Protein AF-A0A1V5K6D8-F1 (afdb_monomer)

Nearest PDB structures (foldseek):
  8fw3-assembly2_A  TM=8.157E-01  e=7.909E-04  Neisseria gonorrhoeae
  3vib-assembly2_C  TM=7.950E-01  e=9.233E-04  Neisseria gonorrhoeae
  2g3b-assembly1_A  TM=6.818E-01  e=1.749E-02  Rhodococcus jostii RHA1
  2g3b-assembly1_B  TM=6.471E-01  e=3.422E-02  Rhodococcus jostii RHA1
  2gfn-assembly1_B  TM=5.296E-01  e=1.309E-01  Rhodococcus jostii RHA1

Mean predicted aligned error: 7.36 Å

pLDDT: mean 85.39, std 15.45, range [37.78, 98.0]

Secondary structure (DSSP, 8-state):
--HHHHHTT-SSHHHHHHHHHHHHHHHHHHHHHTT-SS--SHHHHHHHHHHHHHHHHH-HHHHHHHHIIIII----HHHHHHHHHHHHHHS--HHHHHHHHTTSHHHHTTB-TT--HHHHHHHHHHHHHHHHHHHHTT-TTS-SS---THHHHGGGG--HHHHHHHHHHHHHHHHBPPP----

Structure (mmCIF, N/CA/C/O backbone):
data_AF-A0A1V5K6D8-F1
#
_entry.id   AF-A0A1V5K6D8-F1
#
loop_
_atom_site.group_PDB
_atom_site.id
_atom_site.type_symbol
_atom_site.label_atom_id
_atom_site.label_alt_id
_atom_site.label_comp_id
_atom_site.label_asym_id
_atom_site.label_entity_id
_atom_site.label_seq_id
_atom_site.pdbx_PDB_ins_code
_atom_site.Cartn_x
_atom_site.Cartn_y
_atom_site.Cartn_z
_atom_site.occupancy
_atom_site.B_iso_or_equiv
_atom_site.auth_seq_id
_atom_site.auth_comp_id
_atom_site.auth_asym_id
_atom_site.auth_atom_id
_atom_site.pdbx_PDB_model_num
ATOM 1 N N . MET A 1 1 ? 15.458 -10.179 -26.203 1.00 52.34 1 MET A N 1
ATOM 2 C CA . MET A 1 1 ? 14.433 -9.260 -26.751 1.00 52.34 1 MET A CA 1
ATOM 3 C C . MET A 1 1 ? 15.131 -8.147 -27.520 1.00 52.34 1 MET A C 1
ATOM 5 O O . MET A 1 1 ? 16.173 -7.693 -27.066 1.00 52.34 1 MET A O 1
ATOM 9 N N . THR A 1 2 ? 14.609 -7.735 -28.677 1.00 73.50 2 THR A N 1
ATOM 10 C CA . THR A 1 2 ? 15.118 -6.582 -29.449 1.00 73.50 2 THR A CA 1
ATOM 11 C C . THR A 1 2 ? 14.279 -5.340 -29.135 1.00 73.50 2 THR A C 1
ATOM 13 O O . THR A 1 2 ? 13.140 -5.474 -28.692 1.00 73.50 2 THR A O 1
ATOM 16 N N . ARG A 1 3 ? 14.796 -4.124 -29.385 1.00 63.81 3 ARG A N 1
ATOM 17 C CA . ARG A 1 3 ? 13.997 -2.887 -29.231 1.00 63.81 3 ARG A CA 1
ATOM 18 C C . ARG A 1 3 ? 12.683 -2.959 -30.021 1.00 63.81 3 ARG A C 1
ATOM 20 O O . ARG A 1 3 ? 11.653 -2.561 -29.499 1.00 63.81 3 ARG A O 1
ATOM 27 N N . GLY A 1 4 ? 12.708 -3.546 -31.221 1.00 69.75 4 GLY A N 1
ATOM 28 C CA . GLY A 1 4 ? 11.510 -3.750 -32.042 1.00 69.75 4 GLY A CA 1
ATOM 29 C C . GLY A 1 4 ? 10.454 -4.651 -31.395 1.00 69.75 4 GLY A C 1
ATOM 30 O O . GLY A 1 4 ? 9.272 -4.382 -31.543 1.00 69.75 4 GLY A O 1
ATOM 31 N N . ALA A 1 5 ? 10.856 -5.663 -30.619 1.00 71.56 5 ALA A N 1
ATOM 32 C CA . ALA A 1 5 ? 9.910 -6.516 -29.896 1.00 71.56 5 ALA A CA 1
ATOM 33 C C . ALA A 1 5 ? 9.220 -5.780 -28.734 1.00 71.56 5 ALA A C 1
ATOM 35 O O . ALA A 1 5 ? 8.077 -6.078 -28.423 1.00 71.56 5 ALA A O 1
ATOM 36 N N . VAL A 1 6 ? 9.886 -4.805 -28.105 1.00 71.44 6 VAL A N 1
ATOM 37 C CA . VAL A 1 6 ? 9.271 -3.984 -27.047 1.00 71.44 6 VAL A CA 1
ATOM 38 C C . VAL A 1 6 ? 8.275 -2.992 -27.650 1.00 71.44 6 VAL A C 1
ATOM 40 O O . VAL A 1 6 ? 7.150 -2.920 -27.171 1.00 71.44 6 VAL A O 1
ATOM 43 N N . TYR A 1 7 ? 8.646 -2.307 -28.738 1.00 74.94 7 TYR A N 1
ATOM 44 C CA . TYR A 1 7 ? 7.741 -1.392 -29.450 1.00 74.94 7 TYR A CA 1
ATOM 45 C C . TYR A 1 7 ? 6.549 -2.095 -30.110 1.00 74.94 7 TYR A C 1
ATOM 47 O O . TYR A 1 7 ? 5.54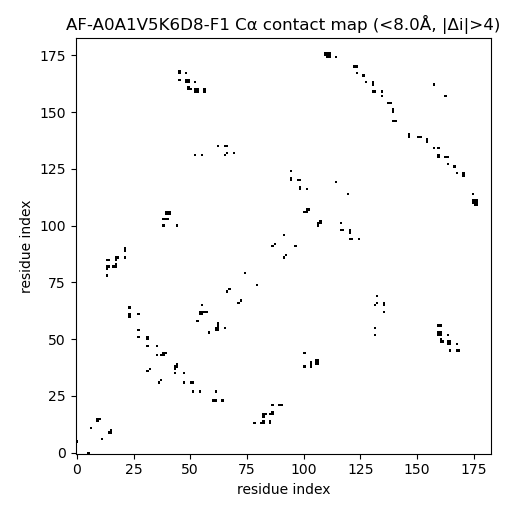6 -1.455 -30.390 1.00 74.94 7 TYR A O 1
ATOM 55 N N . TRP A 1 8 ? 6.635 -3.408 -30.341 1.00 80.88 8 TRP A N 1
ATOM 56 C CA . TRP A 1 8 ? 5.494 -4.201 -30.799 1.00 80.88 8 TRP A CA 1
ATOM 57 C C . TRP A 1 8 ? 4.412 -4.371 -29.721 1.00 80.88 8 TRP A C 1
ATOM 59 O O . TRP A 1 8 ? 3.248 -4.581 -30.046 1.00 80.88 8 TRP A O 1
ATOM 69 N N . HIS A 1 9 ? 4.795 -4.316 -28.443 1.00 80.81 9 HIS A N 1
ATOM 70 C CA . HIS A 1 9 ? 3.885 -4.512 -27.312 1.00 80.81 9 HIS A CA 1
ATOM 71 C C . HIS A 1 9 ? 3.536 -3.214 -26.581 1.00 80.81 9 HIS A C 1
ATOM 73 O O . HIS A 1 9 ? 2.500 -3.161 -25.926 1.00 80.81 9 HIS A O 1
ATOM 79 N N . PHE A 1 10 ? 4.386 -2.189 -26.674 1.00 88.75 10 PHE A N 1
ATOM 80 C CA . PHE A 1 10 ? 4.204 -0.919 -25.982 1.00 88.75 10 PHE A CA 1
ATOM 81 C C . PHE A 1 10 ? 4.555 0.246 -26.899 1.00 88.75 10 PHE A C 1
ATOM 83 O O . PHE A 1 10 ? 5.705 0.394 -27.317 1.00 88.75 10 PHE A O 1
ATOM 90 N N . ASP A 1 11 ? 3.575 1.113 -27.140 1.00 85.00 11 ASP A N 1
ATOM 91 C CA . ASP A 1 11 ? 3.723 2.258 -28.041 1.00 85.00 11 ASP A CA 1
ATOM 92 C C . ASP A 1 11 ? 4.725 3.297 -27.517 1.00 85.00 11 ASP A C 1
ATOM 94 O O . ASP A 1 11 ? 5.369 4.009 -28.288 1.00 85.00 11 ASP A O 1
ATOM 98 N N . ASN A 1 12 ? 4.874 3.399 -26.191 1.00 89.00 12 ASN A N 1
ATOM 99 C CA . ASN A 1 12 ? 5.743 4.375 -25.542 1.00 89.00 12 ASN A CA 1
ATOM 100 C C . ASN A 1 12 ? 6.146 3.955 -24.110 1.00 89.00 12 ASN A C 1
ATOM 102 O O . ASN A 1 12 ? 5.674 2.961 -23.555 1.00 89.00 12 ASN A O 1
ATOM 106 N N . LYS A 1 13 ? 7.061 4.727 -23.504 1.00 89.19 13 LYS A N 1
ATOM 107 C CA . LYS A 1 13 ? 7.550 4.503 -22.131 1.00 89.19 13 LYS A CA 1
ATOM 108 C C . LYS A 1 13 ? 6.432 4.596 -21.068 1.00 89.19 13 LYS A C 1
ATOM 110 O O . LYS A 1 13 ? 6.415 3.712 -20.213 1.00 89.19 13 LYS A O 1
ATOM 115 N N . PRO A 1 14 ? 5.514 5.587 -21.093 1.00 93.00 14 PRO A N 1
ATOM 116 C CA . PRO A 1 14 ? 4.344 5.606 -20.209 1.00 93.00 14 PRO A CA 1
ATOM 117 C C . PRO A 1 14 ? 3.492 4.330 -20.257 1.00 93.00 14 PRO A C 1
ATOM 119 O O . PRO A 1 14 ? 3.163 3.793 -19.205 1.00 93.00 14 PRO A O 1
ATOM 122 N N . ALA A 1 15 ? 3.199 3.797 -21.447 1.00 91.38 15 ALA A N 1
ATOM 123 C CA . ALA A 1 15 ? 2.415 2.571 -21.612 1.00 91.38 15 ALA A CA 1
ATOM 124 C C . ALA A 1 15 ? 3.119 1.353 -20.989 1.00 91.38 15 ALA A C 1
ATOM 126 O O . ALA A 1 15 ? 2.504 0.567 -20.269 1.00 91.38 15 ALA A O 1
ATOM 127 N N . LEU A 1 16 ? 4.437 1.234 -21.188 1.00 92.62 16 LEU A N 1
ATOM 128 C CA . LEU A 1 16 ? 5.240 0.199 -20.531 1.00 92.62 16 LEU A CA 1
ATOM 129 C C . LEU A 1 16 ? 5.231 0.344 -18.999 1.00 92.62 16 LEU A C 1
ATOM 131 O O . LEU A 1 16 ? 5.137 -0.654 -18.287 1.00 92.62 16 LEU A O 1
ATOM 135 N N . LEU A 1 17 ? 5.342 1.571 -18.480 1.00 93.50 17 LEU A N 1
ATOM 136 C CA . LEU A 1 17 ? 5.291 1.828 -17.039 1.00 93.50 17 LEU A CA 1
ATOM 137 C C . LEU A 1 17 ? 3.919 1.491 -16.455 1.00 93.50 17 LEU A C 1
ATOM 139 O O . LEU A 1 17 ? 3.862 0.834 -15.419 1.00 93.50 17 LEU A O 1
ATOM 143 N N . ALA A 1 18 ? 2.837 1.890 -17.124 1.00 93.31 18 ALA A N 1
ATOM 144 C CA . ALA A 1 18 ? 1.478 1.577 -16.706 1.00 93.31 18 ALA A CA 1
ATOM 145 C C . ALA A 1 18 ? 1.261 0.060 -16.630 1.00 93.31 18 ALA A C 1
ATOM 147 O O . ALA A 1 18 ? 0.846 -0.450 -15.590 1.00 93.31 18 ALA A O 1
ATOM 148 N N . ALA A 1 19 ? 1.665 -0.675 -17.670 1.00 93.25 19 ALA A N 1
ATOM 149 C CA . ALA A 1 19 ? 1.584 -2.132 -17.691 1.00 93.25 19 ALA A CA 1
ATOM 150 C C . ALA A 1 19 ? 2.456 -2.803 -16.615 1.00 93.25 19 ALA A C 1
ATOM 152 O O . ALA A 1 19 ? 2.056 -3.808 -16.032 1.00 93.25 19 ALA A O 1
ATOM 153 N N . LEU A 1 20 ? 3.642 -2.259 -16.316 1.00 93.38 20 LEU A N 1
ATOM 154 C CA . LEU A 1 20 ? 4.493 -2.767 -15.237 1.00 93.38 20 LEU A CA 1
ATOM 155 C C . LEU A 1 20 ? 3.853 -2.556 -13.857 1.00 93.38 20 LEU A C 1
ATOM 157 O O . LEU A 1 20 ? 3.886 -3.462 -13.023 1.00 93.38 20 LEU A O 1
ATOM 161 N N . ILE A 1 21 ? 3.295 -1.367 -13.612 1.00 93.38 21 ILE A N 1
ATOM 162 C CA . ILE A 1 21 ? 2.593 -1.031 -12.367 1.00 93.38 21 ILE A CA 1
ATOM 163 C C . ILE A 1 21 ? 1.392 -1.960 -12.181 1.00 93.38 21 ILE A C 1
ATOM 165 O O . ILE A 1 21 ? 1.221 -2.516 -11.095 1.00 93.38 21 ILE A O 1
ATOM 169 N N . ASP A 1 22 ? 0.603 -2.153 -13.236 1.00 93.44 22 ASP A N 1
ATOM 170 C CA . ASP A 1 22 ? -0.557 -3.040 -13.236 1.00 93.44 22 ASP A CA 1
ATOM 171 C C . ASP A 1 22 ? -0.161 -4.499 -12.969 1.00 93.44 22 ASP A C 1
ATOM 173 O O . ASP A 1 22 ? -0.632 -5.107 -12.009 1.00 93.44 22 ASP A O 1
ATOM 177 N N . TYR A 1 23 ? 0.829 -5.020 -13.701 1.00 93.19 23 TYR A N 1
ATOM 178 C CA . TYR A 1 23 ? 1.349 -6.375 -13.508 1.00 93.19 23 TYR A CA 1
ATOM 179 C C . TYR A 1 23 ? 1.790 -6.646 -12.062 1.00 93.19 23 TYR A C 1
ATOM 181 O O . TYR A 1 23 ? 1.458 -7.685 -11.483 1.00 93.19 23 TYR A O 1
ATOM 189 N N . VAL A 1 24 ? 2.552 -5.728 -11.454 1.00 92.06 24 VAL A N 1
ATOM 190 C CA . VAL A 1 24 ? 3.011 -5.911 -10.069 1.00 92.06 24 VAL A CA 1
ATOM 191 C C . VAL A 1 24 ? 1.849 -5.793 -9.084 1.00 92.06 24 VAL A C 1
ATOM 193 O O . VAL A 1 24 ? 1.831 -6.515 -8.084 1.00 92.06 24 VAL A O 1
ATOM 196 N N . HIS A 1 25 ? 0.877 -4.922 -9.351 1.00 89.75 25 HIS A N 1
ATOM 197 C CA . HIS A 1 25 ? -0.313 -4.792 -8.520 1.00 89.75 25 HIS A CA 1
ATOM 198 C C . HIS A 1 25 ? -1.167 -6.067 -8.547 1.00 89.75 25 HIS A C 1
ATOM 200 O O . HIS A 1 25 ? -1.463 -6.617 -7.486 1.00 89.75 25 HIS A O 1
ATOM 206 N N . GLU A 1 26 ? -1.459 -6.606 -9.729 1.00 90.44 26 GLU A N 1
ATOM 207 C CA . GLU A 1 26 ? -2.216 -7.851 -9.884 1.00 90.44 26 GLU A CA 1
ATOM 208 C C . GLU A 1 26 ? -1.482 -9.050 -9.284 1.00 90.44 26 GLU A C 1
ATOM 210 O O . GLU A 1 26 ? -2.077 -9.859 -8.573 1.00 90.44 26 GLU A O 1
ATOM 215 N N . ARG A 1 27 ? -0.156 -9.129 -9.448 1.00 90.94 27 ARG A N 1
ATOM 216 C CA . ARG A 1 27 ? 0.657 -10.146 -8.767 1.00 90.94 27 ARG A CA 1
ATOM 217 C C . ARG A 1 27 ? 0.510 -10.063 -7.245 1.00 90.94 27 ARG A C 1
ATOM 219 O O . ARG A 1 27 ? 0.366 -11.094 -6.587 1.00 90.94 27 ARG A O 1
ATOM 226 N N . LYS A 1 28 ? 0.569 -8.855 -6.676 1.00 89.56 28 LYS A N 1
ATOM 227 C CA . LYS A 1 28 ? 0.383 -8.633 -5.233 1.00 89.56 28 LYS A CA 1
ATOM 228 C C . LYS A 1 28 ? -1.009 -9.044 -4.778 1.00 89.56 28 LYS A C 1
ATOM 230 O O . LYS A 1 28 ? -1.130 -9.758 -3.786 1.00 89.56 28 LYS A O 1
ATOM 235 N N . LYS A 1 29 ? -2.036 -8.652 -5.528 1.00 88.50 29 LYS A N 1
ATOM 236 C CA . LYS A 1 29 ? -3.430 -9.010 -5.267 1.00 88.50 29 LYS A CA 1
ATOM 237 C C . LYS A 1 29 ? -3.646 -10.521 -5.297 1.00 88.50 29 LYS A C 1
ATOM 239 O O . LYS A 1 29 ? -4.241 -11.057 -4.373 1.00 88.50 29 LYS A O 1
ATOM 244 N N . GLN A 1 30 ? -3.094 -11.224 -6.285 1.00 89.31 30 GLN A N 1
ATOM 245 C CA . GLN A 1 30 ? -3.168 -12.685 -6.378 1.00 89.31 30 GLN A CA 1
ATOM 246 C C . GLN A 1 30 ? -2.480 -13.372 -5.195 1.00 89.31 30 GLN A C 1
ATOM 248 O O . GLN A 1 30 ? -3.047 -14.284 -4.601 1.00 89.31 30 GLN A O 1
ATOM 253 N N . LEU A 1 31 ? -1.275 -12.929 -4.823 1.00 87.50 31 LEU A N 1
ATOM 254 C CA . LEU A 1 31 ? -0.515 -13.550 -3.735 1.00 87.50 31 LEU A CA 1
ATOM 255 C C . LEU A 1 31 ? -1.158 -13.329 -2.360 1.00 87.50 31 LEU A C 1
ATOM 257 O O . LEU A 1 31 ? -1.193 -14.259 -1.557 1.00 87.50 31 LEU A O 1
ATOM 261 N N . VAL A 1 32 ? -1.700 -12.137 -2.098 1.00 88.38 32 VAL A N 1
ATOM 262 C CA . VAL A 1 32 ? -2.470 -11.865 -0.871 1.00 88.38 32 VAL A CA 1
ATOM 263 C C . VAL A 1 32 ? -3.820 -12.588 -0.905 1.00 88.38 32 VAL A C 1
ATOM 265 O O . VAL A 1 32 ? -4.213 -13.194 0.090 1.00 88.38 32 VAL A O 1
ATOM 268 N N . GLY A 1 33 ? -4.483 -12.611 -2.063 1.00 87.25 33 GLY A N 1
ATOM 269 C CA . GLY A 1 33 ? -5.792 -13.231 -2.279 1.00 87.25 33 GLY A CA 1
ATOM 270 C C . GLY A 1 33 ? -5.840 -14.743 -2.044 1.00 87.25 33 GLY A C 1
ATOM 271 O O . GLY A 1 33 ? -6.903 -15.272 -1.737 1.00 87.25 33 GLY A O 1
ATOM 272 N N . ILE A 1 34 ? -4.700 -15.444 -2.117 1.00 85.38 34 ILE A N 1
ATOM 273 C CA . ILE A 1 34 ? -4.598 -16.865 -1.727 1.00 85.38 34 ILE A CA 1
ATOM 274 C C . ILE A 1 34 ? -4.975 -17.062 -0.252 1.00 85.38 34 ILE A C 1
ATOM 276 O O . ILE A 1 34 ? -5.591 -18.066 0.101 1.00 85.38 34 ILE A O 1
ATOM 280 N N . TRP A 1 35 ? -4.599 -16.112 0.603 1.00 82.38 35 TRP A N 1
ATOM 281 C CA . TRP A 1 35 ? -4.810 -16.179 2.050 1.00 82.38 35 TRP A CA 1
ATOM 282 C C . TRP A 1 35 ? -6.034 -15.378 2.491 1.00 82.38 35 TRP A C 1
ATOM 284 O O . TRP A 1 35 ? -6.682 -15.741 3.468 1.00 82.38 35 TRP A O 1
ATOM 294 N N . ILE A 1 36 ? -6.342 -14.299 1.767 1.00 89.81 36 ILE A N 1
ATOM 295 C CA . ILE A 1 36 ? -7.409 -13.344 2.076 1.00 89.81 36 ILE A CA 1
ATOM 296 C C . ILE A 1 36 ? -8.227 -13.120 0.798 1.00 89.81 36 ILE A C 1
ATOM 298 O O . ILE A 1 36 ? -8.050 -12.108 0.117 1.00 89.81 36 ILE A O 1
ATOM 302 N N . PRO A 1 37 ? -9.085 -14.080 0.414 1.00 84.50 37 PRO A N 1
ATOM 303 C CA . PRO A 1 37 ? -9.836 -13.993 -0.837 1.00 84.50 37 PRO A CA 1
ATOM 304 C C . PRO A 1 37 ? -10.848 -12.843 -0.835 1.00 84.50 37 PRO A C 1
ATOM 306 O O . PRO A 1 37 ? -11.216 -12.350 -1.898 1.00 84.50 37 PRO A O 1
ATOM 309 N N . ASP A 1 38 ? -11.297 -12.427 0.350 1.00 88.44 38 ASP A N 1
ATOM 310 C CA . ASP A 1 38 ? -12.254 -11.348 0.543 1.00 88.44 38 ASP A CA 1
ATOM 311 C C . ASP A 1 38 ? -11.978 -10.652 1.881 1.00 88.44 38 ASP A C 1
ATOM 313 O O . ASP A 1 38 ? -11.811 -11.317 2.906 1.00 88.44 38 ASP A O 1
ATOM 317 N N . ILE A 1 39 ? -11.906 -9.321 1.873 1.00 92.69 39 ILE A N 1
ATOM 318 C CA . ILE A 1 39 ? -11.679 -8.527 3.084 1.00 92.69 39 ILE A CA 1
ATOM 319 C C . ILE A 1 39 ? -13.037 -8.281 3.729 1.00 92.69 39 ILE A C 1
ATOM 321 O O . ILE A 1 39 ? -13.824 -7.475 3.236 1.00 92.69 39 ILE A O 1
ATOM 325 N N . ARG A 1 40 ? -13.308 -8.964 4.844 1.00 94.19 40 ARG A N 1
ATOM 326 C CA . ARG A 1 40 ? -14.595 -8.861 5.549 1.00 94.19 40 ARG A CA 1
ATOM 327 C C . ARG A 1 40 ? -14.469 -8.182 6.893 1.00 94.19 40 ARG A C 1
ATOM 329 O O . ARG A 1 40 ? -15.375 -7.488 7.327 1.00 94.19 40 ARG A O 1
ATOM 336 N N . THR A 1 41 ? -13.344 -8.372 7.562 1.00 95.50 41 THR A N 1
ATOM 337 C CA . THR A 1 41 ? -13.122 -7.880 8.917 1.00 95.50 41 THR A CA 1
ATOM 338 C C . THR A 1 41 ? -11.950 -6.906 8.971 1.00 95.50 41 THR A C 1
ATOM 340 O O . THR A 1 41 ? -11.113 -6.840 8.070 1.00 95.50 41 THR A O 1
ATOM 343 N N . MET A 1 42 ? -11.864 -6.142 10.065 1.00 95.12 42 MET A N 1
ATOM 344 C CA . MET A 1 42 ? -10.701 -5.279 10.311 1.00 95.12 42 MET A CA 1
ATOM 345 C C . MET A 1 42 ? -9.402 -6.093 10.392 1.00 95.12 42 MET A C 1
ATOM 347 O O . MET A 1 42 ? -8.348 -5.611 9.981 1.00 95.12 42 MET A O 1
ATOM 351 N N . ASP A 1 43 ? -9.486 -7.330 10.882 1.00 95.06 43 ASP A N 1
ATOM 352 C CA . ASP A 1 43 ? -8.337 -8.224 10.987 1.00 95.06 43 ASP A CA 1
ATOM 353 C C . ASP A 1 43 ? -7.889 -8.708 9.604 1.00 95.06 43 ASP A C 1
ATOM 355 O O . ASP A 1 43 ? -6.688 -8.737 9.345 1.00 95.06 43 ASP A O 1
ATOM 359 N N . ASP A 1 44 ? -8.823 -8.977 8.682 1.00 95.50 44 ASP A N 1
ATOM 360 C CA . ASP A 1 44 ? -8.500 -9.279 7.279 1.00 95.50 44 ASP A CA 1
ATOM 361 C C . ASP A 1 44 ? -7.809 -8.090 6.606 1.00 95.50 44 ASP A C 1
ATOM 363 O O . ASP A 1 44 ? -6.795 -8.254 5.929 1.00 95.50 44 ASP A O 1
ATOM 367 N N . LEU A 1 45 ? -8.321 -6.873 6.827 1.00 95.1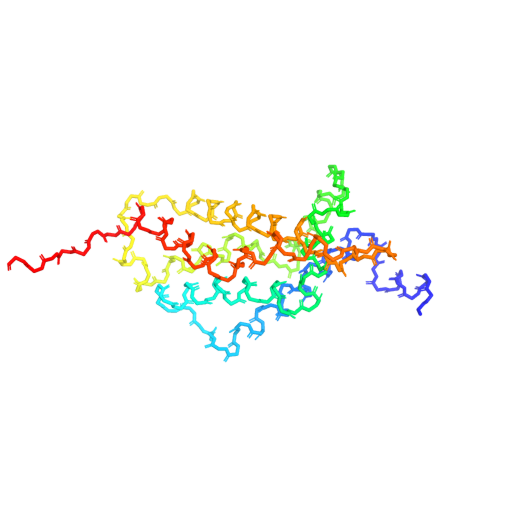2 45 LEU A N 1
ATOM 368 C CA . LEU A 1 45 ? -7.741 -5.648 6.273 1.00 95.12 45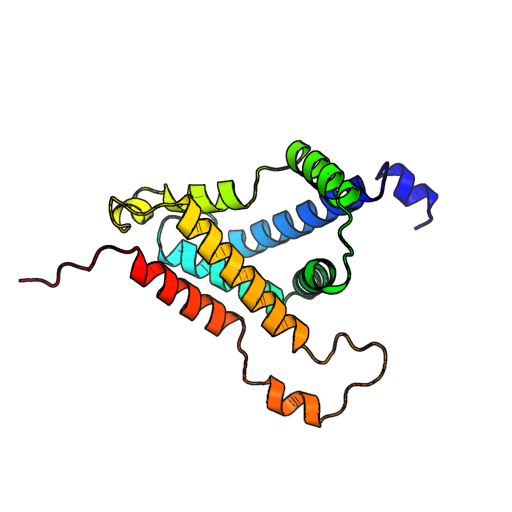 LEU A CA 1
ATOM 369 C C . LEU A 1 45 ? -6.320 -5.414 6.804 1.00 95.12 45 LEU A C 1
ATOM 371 O O . LEU A 1 45 ? -5.399 -5.122 6.036 1.00 95.12 45 LEU A O 1
ATOM 375 N N . ARG A 1 46 ? -6.125 -5.594 8.115 1.00 96.25 46 ARG A N 1
ATOM 376 C CA . ARG A 1 46 ? -4.811 -5.528 8.757 1.00 96.25 46 ARG A CA 1
ATOM 377 C C . ARG A 1 46 ? -3.874 -6.592 8.196 1.00 96.25 46 ARG A C 1
ATOM 379 O O . ARG A 1 46 ? -2.725 -6.294 7.871 1.00 96.25 46 ARG A O 1
ATOM 386 N N . LEU A 1 47 ? -4.348 -7.830 8.080 1.00 95.62 47 LEU A N 1
ATOM 387 C CA . LEU A 1 47 ? -3.566 -8.941 7.556 1.00 95.62 47 LEU A CA 1
ATOM 388 C C . LEU A 1 47 ? -3.172 -8.694 6.098 1.00 95.62 47 LEU A C 1
ATOM 390 O O . LEU A 1 47 ? -2.027 -8.968 5.743 1.00 95.62 47 LEU A O 1
ATOM 394 N N . ALA A 1 48 ? -4.050 -8.117 5.275 1.00 94.38 48 ALA A N 1
ATOM 395 C CA . ALA A 1 48 ? -3.742 -7.736 3.899 1.00 94.38 48 ALA A CA 1
ATOM 396 C C . ALA A 1 48 ? -2.638 -6.669 3.851 1.00 94.38 48 ALA A C 1
ATOM 398 O O . ALA A 1 48 ? -1.639 -6.841 3.148 1.00 94.38 48 ALA A O 1
ATOM 399 N N . PHE A 1 49 ? -2.759 -5.613 4.663 1.00 95.00 49 PHE A N 1
ATOM 400 C CA . PHE A 1 49 ? -1.759 -4.545 4.758 1.00 95.00 49 PHE A CA 1
ATOM 401 C C . PHE A 1 49 ? -0.376 -5.077 5.176 1.00 95.00 49 PHE A C 1
ATOM 403 O O . PHE A 1 49 ? 0.644 -4.781 4.548 1.00 95.00 49 PHE A O 1
ATOM 410 N N . VAL A 1 50 ? -0.341 -5.935 6.199 1.00 95.81 50 VAL A N 1
ATOM 411 C CA . VAL A 1 50 ? 0.885 -6.590 6.682 1.00 95.81 50 VAL A CA 1
ATOM 412 C C . VAL A 1 50 ? 1.437 -7.584 5.654 1.00 95.81 50 VAL A C 1
ATOM 414 O O . VAL A 1 50 ? 2.651 -7.678 5.475 1.00 95.81 50 VAL A O 1
ATOM 417 N N . SER A 1 51 ? 0.572 -8.297 4.932 1.00 94.25 51 SER A N 1
ATOM 418 C CA . SER A 1 51 ? 0.989 -9.241 3.889 1.00 94.25 51 SER A CA 1
ATOM 419 C C . SER A 1 51 ? 1.667 -8.525 2.727 1.00 94.25 51 SER A C 1
ATOM 421 O O . SER A 1 51 ? 2.704 -8.983 2.253 1.00 94.25 51 SER A O 1
ATOM 423 N N . HIS A 1 52 ? 1.168 -7.356 2.318 1.00 93.12 52 HIS A N 1
ATOM 424 C CA . HIS A 1 52 ? 1.863 -6.531 1.334 1.00 93.12 52 HIS A CA 1
ATOM 425 C C . HIS A 1 52 ? 3.249 -6.096 1.828 1.00 93.12 52 HIS A C 1
ATOM 427 O O . HIS A 1 52 ? 4.212 -6.159 1.061 1.00 93.12 52 HIS A O 1
ATOM 433 N N . ALA A 1 53 ? 3.387 -5.692 3.096 1.00 94.06 53 ALA A N 1
ATOM 434 C CA . ALA A 1 53 ? 4.685 -5.334 3.680 1.00 94.06 53 ALA A CA 1
ATOM 435 C C . ALA A 1 53 ? 5.659 -6.521 3.643 1.00 94.06 53 ALA A C 1
ATOM 437 O O . ALA A 1 53 ? 6.802 -6.389 3.198 1.00 94.06 53 ALA A O 1
ATOM 438 N N . ARG A 1 54 ? 5.171 -7.712 3.999 1.00 92.12 54 ARG A N 1
ATOM 439 C CA . ARG A 1 54 ? 5.927 -8.960 3.894 1.00 92.12 54 ARG A CA 1
ATOM 440 C C . ARG A 1 54 ? 6.369 -9.252 2.460 1.00 92.12 54 ARG A C 1
ATOM 442 O O . ARG A 1 54 ? 7.514 -9.634 2.246 1.00 92.12 54 ARG A O 1
ATOM 449 N N . MET A 1 55 ? 5.515 -9.014 1.464 1.00 90.69 55 MET A N 1
ATOM 450 C CA . MET A 1 55 ? 5.897 -9.171 0.057 1.00 90.69 55 MET A CA 1
ATOM 451 C C . MET A 1 55 ? 7.044 -8.242 -0.344 1.00 90.69 55 MET A C 1
ATOM 453 O O . MET A 1 55 ? 7.950 -8.668 -1.050 1.00 90.69 55 MET A O 1
ATOM 457 N N . VAL A 1 56 ? 7.048 -6.987 0.109 1.00 90.69 56 VAL A N 1
ATOM 458 C CA . VAL A 1 56 ? 8.166 -6.063 -0.159 1.00 90.69 56 VAL A CA 1
ATOM 459 C C . VAL A 1 56 ? 9.454 -6.533 0.528 1.00 90.69 56 VAL A C 1
ATOM 461 O O . VAL A 1 56 ? 10.542 -6.354 -0.021 1.00 90.69 56 VAL A O 1
ATOM 464 N N . ALA A 1 57 ? 9.351 -7.167 1.697 1.00 88.69 57 ALA A N 1
ATOM 465 C CA . ALA A 1 57 ? 10.502 -7.732 2.391 1.00 88.69 57 ALA A CA 1
ATOM 466 C C . ALA A 1 57 ? 11.047 -9.003 1.711 1.00 88.69 57 ALA A C 1
ATOM 468 O O . ALA A 1 57 ? 12.263 -9.140 1.567 1.00 88.69 57 ALA A O 1
ATOM 469 N N . GLU A 1 58 ? 10.173 -9.909 1.266 1.00 85.81 58 GLU A N 1
ATOM 470 C CA . GLU A 1 58 ? 10.530 -11.287 0.895 1.00 85.81 58 GLU A CA 1
ATOM 471 C C . GLU A 1 58 ? 10.503 -11.563 -0.624 1.00 85.81 58 GLU A C 1
ATOM 473 O O . GLU A 1 58 ? 11.361 -12.292 -1.125 1.00 85.81 58 GLU A O 1
ATOM 478 N N . ASP A 1 59 ? 9.576 -10.972 -1.390 1.00 86.88 59 ASP A N 1
ATOM 479 C CA . ASP A 1 59 ? 9.436 -11.199 -2.839 1.00 86.88 59 ASP A CA 1
ATOM 480 C C . ASP A 1 59 ? 10.318 -10.227 -3.637 1.00 86.88 59 ASP A C 1
ATOM 482 O O . ASP A 1 59 ? 10.130 -9.008 -3.645 1.00 86.88 59 ASP A O 1
ATOM 486 N N . VAL A 1 60 ? 11.293 -10.781 -4.364 1.00 86.19 60 VAL A N 1
ATOM 487 C CA . VAL A 1 60 ? 12.298 -9.997 -5.099 1.00 86.19 60 VAL A CA 1
ATOM 488 C C . VAL A 1 60 ? 11.689 -9.082 -6.165 1.00 86.19 60 VAL A C 1
ATOM 490 O O . VAL A 1 60 ? 12.219 -7.997 -6.402 1.00 86.19 60 VAL A O 1
ATOM 493 N N . ILE A 1 61 ? 10.588 -9.493 -6.802 1.00 89.31 61 ILE A N 1
ATOM 494 C CA . ILE A 1 61 ? 9.915 -8.696 -7.837 1.00 89.31 61 ILE A CA 1
ATOM 495 C C . ILE A 1 61 ? 9.259 -7.476 -7.190 1.00 89.31 61 ILE A C 1
ATOM 497 O O . ILE A 1 61 ? 9.508 -6.350 -7.618 1.00 89.31 61 ILE A O 1
ATOM 501 N N . SER A 1 62 ? 8.496 -7.693 -6.119 1.00 90.19 62 SER A N 1
ATOM 502 C CA . SER A 1 62 ? 7.838 -6.639 -5.345 1.00 90.19 62 SER A CA 1
ATOM 503 C C . SER A 1 62 ? 8.854 -5.654 -4.775 1.00 90.19 62 SER A C 1
ATOM 505 O O . SER A 1 62 ? 8.696 -4.448 -4.948 1.00 90.19 62 SER A O 1
ATOM 507 N N . ARG A 1 63 ? 9.946 -6.151 -4.180 1.00 90.44 63 ARG A N 1
ATOM 508 C CA . ARG A 1 63 ? 11.018 -5.310 -3.632 1.00 90.44 63 ARG A CA 1
ATOM 509 C C . ARG A 1 63 ? 11.692 -4.446 -4.696 1.00 90.44 63 ARG A C 1
ATOM 511 O O . ARG A 1 63 ? 11.884 -3.251 -4.488 1.00 90.44 63 ARG A O 1
ATOM 518 N N . ARG A 1 64 ? 12.050 -5.037 -5.843 1.00 90.69 64 ARG A N 1
ATOM 519 C CA . ARG A 1 64 ? 12.679 -4.309 -6.958 1.00 90.69 64 ARG A CA 1
ATOM 520 C C . ARG A 1 64 ? 11.749 -3.261 -7.547 1.00 90.69 64 ARG A C 1
ATOM 522 O O . ARG A 1 64 ? 12.212 -2.168 -7.849 1.00 90.69 64 ARG A O 1
ATOM 529 N N . PHE A 1 65 ? 10.466 -3.581 -7.689 1.00 92.56 65 PHE A N 1
ATOM 530 C CA . PHE A 1 65 ? 9.474 -2.630 -8.170 1.00 92.56 65 PHE A CA 1
ATOM 531 C C . PHE A 1 65 ? 9.342 -1.429 -7.227 1.00 92.56 65 PHE A C 1
ATOM 533 O O . PHE A 1 65 ? 9.462 -0.296 -7.680 1.00 92.56 65 PHE A O 1
ATOM 540 N N . GLU A 1 66 ? 9.174 -1.656 -5.921 1.00 91.38 66 GLU A N 1
ATOM 541 C CA . GLU A 1 66 ? 9.069 -0.551 -4.958 1.00 91.38 66 GLU A CA 1
ATOM 542 C C . GLU A 1 66 ? 10.338 0.307 -4.925 1.00 91.38 66 GLU A C 1
ATOM 544 O O . GLU A 1 66 ? 10.261 1.534 -4.854 1.00 91.38 66 GLU A O 1
ATOM 549 N N . PHE A 1 67 ? 11.514 -0.320 -5.032 1.00 90.88 67 PHE A N 1
ATOM 550 C CA . PHE A 1 67 ? 12.782 0.401 -5.123 1.00 90.88 67 PHE A CA 1
ATOM 551 C C . PHE A 1 67 ? 12.861 1.254 -6.392 1.00 90.88 67 PHE A C 1
ATOM 553 O O . PHE A 1 67 ? 13.190 2.438 -6.320 1.00 90.88 67 PHE A O 1
ATOM 560 N N . PHE A 1 68 ? 12.520 0.670 -7.542 1.00 90.62 68 PHE A N 1
ATOM 561 C CA . PHE A 1 68 ? 12.497 1.357 -8.829 1.00 90.62 68 PHE A CA 1
ATOM 562 C C . PHE A 1 68 ? 11.581 2.586 -8.785 1.00 90.62 68 PHE A C 1
ATOM 564 O O . PHE A 1 68 ? 12.025 3.695 -9.082 1.00 90.62 68 PHE A O 1
ATOM 571 N N . MET A 1 69 ? 10.342 2.408 -8.319 1.00 90.75 69 MET A N 1
ATOM 572 C CA . MET A 1 69 ? 9.350 3.481 -8.205 1.00 90.75 69 MET A CA 1
ATOM 573 C C . MET A 1 69 ? 9.756 4.567 -7.199 1.00 90.75 69 MET A C 1
ATOM 575 O O . MET A 1 69 ? 9.431 5.736 -7.402 1.00 90.75 69 MET A O 1
ATOM 579 N N . SER A 1 70 ? 10.469 4.198 -6.130 1.00 88.44 70 SER A N 1
ATOM 580 C CA . SER A 1 70 ? 10.842 5.119 -5.049 1.00 88.44 70 SER A CA 1
ATOM 581 C C . SER A 1 70 ? 12.131 5.902 -5.294 1.00 88.44 70 SER A C 1
ATOM 583 O O . SER A 1 70 ? 12.229 7.031 -4.813 1.00 88.44 70 SER A O 1
ATOM 585 N N . TYR A 1 71 ? 13.118 5.307 -5.974 1.00 87.19 71 TYR A N 1
ATOM 586 C CA . TYR A 1 71 ? 14.488 5.838 -6.038 1.00 87.19 71 TYR A CA 1
ATOM 587 C C . TYR A 1 71 ? 15.071 5.978 -7.445 1.00 87.19 71 TYR A C 1
ATOM 589 O O . TYR A 1 71 ? 16.004 6.755 -7.618 1.00 87.19 71 TYR A O 1
ATOM 597 N N . GLN A 1 72 ? 14.578 5.232 -8.437 1.00 86.94 72 GLN A N 1
ATOM 598 C CA . GLN A 1 72 ? 15.148 5.245 -9.794 1.00 86.94 72 GLN A CA 1
ATOM 599 C C . GLN A 1 72 ? 14.267 5.975 -10.808 1.00 86.94 72 GLN A C 1
ATOM 601 O O . GLN A 1 72 ? 14.743 6.369 -11.871 1.00 86.94 72 GLN A O 1
ATOM 606 N N . MET A 1 73 ? 12.983 6.143 -10.497 1.00 89.06 73 MET A N 1
ATOM 607 C CA . MET A 1 73 ? 12.049 6.858 -11.351 1.00 89.06 73 MET A CA 1
ATOM 608 C C . MET A 1 73 ? 12.147 8.368 -11.149 1.00 89.06 73 MET A C 1
ATOM 610 O O . MET A 1 73 ? 11.742 8.908 -10.121 1.00 89.06 73 MET A O 1
ATOM 614 N N . GLU A 1 74 ? 12.631 9.050 -12.182 1.00 89.00 74 GLU A N 1
ATOM 615 C CA . GLU A 1 74 ? 12.524 10.499 -12.318 1.00 89.00 74 GLU A CA 1
ATOM 616 C C . GLU A 1 74 ? 11.172 10.845 -12.953 1.00 89.00 74 GLU A C 1
ATOM 618 O O . GLU A 1 74 ? 10.918 10.555 -14.126 1.00 89.00 74 GLU A O 1
ATOM 623 N N . TRP A 1 75 ? 10.283 11.438 -12.159 1.00 89.56 75 TRP A N 1
ATOM 624 C CA . TRP A 1 75 ? 8.949 11.837 -12.596 1.00 89.56 75 TRP A CA 1
ATOM 625 C C . TRP A 1 75 ? 8.975 13.260 -13.152 1.00 89.56 75 TRP A C 1
ATOM 627 O O . TRP A 1 75 ? 9.010 14.225 -12.390 1.00 89.56 75 TRP A O 1
ATOM 637 N N . SER A 1 76 ? 8.935 13.398 -14.479 1.00 93.50 76 SER A N 1
ATOM 638 C CA . SER A 1 76 ? 8.506 14.654 -15.097 1.00 93.50 76 SER A CA 1
ATOM 639 C C . SER A 1 76 ? 6.982 14.774 -15.035 1.00 93.50 76 SER A C 1
ATOM 641 O O . SER A 1 76 ? 6.274 13.767 -14.954 1.00 93.50 76 SER A O 1
ATOM 643 N N . GLU A 1 77 ? 6.469 16.001 -15.105 1.00 93.00 77 GLU A N 1
ATOM 644 C CA . GLU A 1 77 ? 5.025 16.261 -15.143 1.00 93.00 77 GLU A CA 1
ATOM 645 C C . GLU A 1 77 ? 4.347 15.535 -16.316 1.00 93.00 77 GLU A C 1
ATOM 647 O O . GLU A 1 77 ? 3.309 14.898 -16.139 1.00 93.00 77 GLU A O 1
ATOM 652 N N . GLU A 1 78 ? 4.981 15.546 -17.492 1.00 93.75 78 GLU A N 1
ATOM 653 C CA . GLU A 1 78 ? 4.509 14.840 -18.687 1.00 93.75 78 GLU A CA 1
ATOM 654 C C . GLU A 1 78 ? 4.462 13.320 -18.474 1.00 93.75 78 GLU A C 1
ATOM 656 O O . GLU A 1 78 ? 3.439 12.688 -18.736 1.00 93.75 78 GLU A O 1
ATOM 661 N N . LEU A 1 79 ? 5.544 12.727 -17.950 1.00 93.06 79 LEU A N 1
ATOM 662 C CA . LEU A 1 79 ? 5.618 11.284 -17.721 1.00 93.06 79 LEU A CA 1
ATOM 663 C C . LEU A 1 79 ? 4.574 10.833 -16.700 1.00 93.06 79 LEU A C 1
ATOM 665 O O . LEU A 1 79 ? 3.944 9.793 -16.893 1.00 93.06 79 LEU A O 1
ATOM 669 N N . LEU A 1 80 ? 4.389 11.605 -15.629 1.00 91.38 80 LEU A N 1
ATOM 670 C CA . LEU A 1 80 ? 3.392 11.325 -14.603 1.00 91.38 80 LEU A CA 1
ATOM 671 C C . LEU A 1 80 ? 1.977 11.420 -15.176 1.00 91.38 80 LEU A C 1
ATOM 673 O O . LEU A 1 80 ? 1.188 10.499 -14.980 1.00 91.38 80 LEU A O 1
ATOM 677 N N . THR A 1 81 ? 1.680 12.483 -15.924 1.00 94.19 81 THR A N 1
ATOM 678 C CA . THR A 1 81 ? 0.358 12.715 -16.523 1.00 94.19 81 THR A CA 1
ATOM 679 C C . THR A 1 81 ? -0.007 11.616 -17.515 1.00 94.19 81 THR A C 1
ATOM 681 O O . THR A 1 81 ? -1.080 11.024 -17.405 1.00 94.19 81 THR A O 1
ATOM 684 N N . GLU A 1 82 ? 0.892 11.285 -18.446 1.00 94.69 82 GLU A N 1
ATOM 685 C CA . GLU A 1 82 ? 0.602 10.264 -19.453 1.00 94.69 82 GLU A CA 1
ATOM 686 C C . GLU A 1 82 ? 0.549 8.866 -18.827 1.00 94.69 82 GLU A C 1
ATOM 688 O O . GLU A 1 82 ? -0.355 8.099 -19.136 1.00 94.69 82 GLU A O 1
ATOM 693 N N . THR A 1 83 ? 1.436 8.536 -17.878 1.00 92.88 83 THR A N 1
ATOM 694 C CA . THR A 1 83 ? 1.361 7.239 -17.176 1.00 92.88 83 THR A CA 1
ATOM 695 C C . THR A 1 83 ? 0.056 7.118 -16.388 1.00 92.88 83 THR A C 1
ATOM 697 O O . THR A 1 83 ? -0.568 6.061 -16.398 1.00 92.88 83 THR A O 1
ATOM 700 N N . HIS A 1 84 ? -0.389 8.193 -15.730 1.00 90.81 84 HIS A N 1
ATOM 701 C CA . HIS A 1 84 ? -1.655 8.211 -14.998 1.00 90.81 84 HIS A CA 1
ATOM 702 C C . HIS A 1 84 ? -2.853 8.016 -15.934 1.00 90.81 84 HIS A C 1
ATOM 704 O O . HIS A 1 84 ? -3.756 7.245 -15.621 1.00 90.81 84 HIS A O 1
ATOM 710 N N . LYS A 1 85 ? -2.847 8.664 -17.104 1.00 92.88 85 LYS A N 1
ATOM 711 C CA . LYS A 1 85 ? -3.873 8.461 -18.130 1.00 92.88 85 LYS A CA 1
ATOM 712 C C . LYS A 1 85 ? -3.928 6.998 -18.585 1.00 92.88 85 LYS A C 1
ATOM 714 O O . LYS A 1 85 ? -4.999 6.407 -18.545 1.00 92.88 85 LYS A O 1
ATOM 719 N N . GLN A 1 86 ? -2.781 6.413 -18.932 1.00 93.00 86 GLN A N 1
ATOM 720 C CA . GLN A 1 86 ? -2.672 5.007 -19.345 1.00 93.00 86 GLN A CA 1
ATOM 721 C C . GLN A 1 86 ? -3.156 4.051 -18.240 1.00 93.00 86 GLN A C 1
ATOM 723 O O . GLN A 1 86 ? -3.844 3.076 -18.519 1.00 93.00 86 GLN A O 1
ATOM 728 N N . LEU A 1 87 ? -2.842 4.340 -16.971 1.00 90.75 87 LEU A N 1
ATOM 729 C CA . LEU A 1 87 ? -3.315 3.545 -15.833 1.00 90.75 87 LEU A CA 1
ATOM 730 C C . LEU A 1 87 ? -4.837 3.608 -15.670 1.00 90.75 87 LEU A C 1
ATOM 732 O O . LEU A 1 87 ? -5.453 2.568 -15.468 1.00 90.75 87 LEU A O 1
ATOM 736 N N . ASN A 1 88 ? -5.446 4.788 -15.805 1.00 91.06 88 ASN A N 1
ATOM 737 C CA . ASN A 1 88 ? -6.900 4.944 -15.689 1.00 91.06 88 ASN A CA 1
ATOM 738 C C . ASN A 1 88 ? -7.679 4.213 -16.797 1.00 91.06 88 ASN A C 1
ATOM 740 O O . ASN A 1 88 ? -8.873 3.972 -16.640 1.00 91.06 88 ASN A O 1
ATOM 744 N N . GLU A 1 89 ? -7.032 3.870 -17.913 1.00 90.75 89 GLU A N 1
ATOM 745 C CA . GLU A 1 89 ? -7.640 3.070 -18.983 1.00 90.75 89 GLU A CA 1
ATOM 746 C C . GLU A 1 89 ? -7.657 1.567 -18.660 1.00 90.75 89 GLU A C 1
ATOM 748 O O . GLU A 1 89 ? -8.501 0.842 -19.187 1.00 90.75 89 GLU A O 1
ATOM 753 N N . ILE A 1 90 ? -6.750 1.093 -17.797 1.00 88.69 90 ILE A N 1
ATOM 754 C CA . ILE A 1 90 ? -6.556 -0.343 -17.532 1.00 88.69 90 ILE A CA 1
ATOM 755 C C . ILE A 1 90 ? -6.914 -0.767 -16.106 1.00 88.69 90 ILE A C 1
ATOM 757 O O . ILE A 1 90 ? -7.098 -1.959 -15.866 1.00 88.69 90 ILE A O 1
ATOM 761 N N . ARG A 1 91 ? -7.033 0.176 -15.162 1.00 87.81 91 ARG A N 1
ATOM 762 C CA . ARG A 1 91 ? -7.337 -0.125 -13.759 1.00 87.81 91 ARG A CA 1
ATOM 763 C C . ARG A 1 91 ? -8.040 1.012 -13.021 1.00 87.81 91 ARG A C 1
ATOM 765 O O . ARG A 1 91 ? -7.872 2.188 -13.336 1.00 87.81 91 ARG A O 1
ATOM 772 N N . ASP A 1 92 ? -8.740 0.636 -11.954 1.00 87.31 92 ASP A N 1
ATOM 773 C CA . ASP A 1 92 ? -9.253 1.573 -10.957 1.00 87.31 92 ASP A CA 1
ATOM 774 C C . ASP A 1 92 ? -8.102 2.220 -10.164 1.00 87.31 92 ASP A C 1
ATOM 776 O O . ASP A 1 92 ? -7.004 1.661 -10.005 1.00 87.31 92 ASP A O 1
ATOM 780 N N . ASN A 1 93 ? -8.382 3.401 -9.608 1.00 86.31 93 ASN A N 1
ATOM 781 C CA . ASN A 1 93 ? -7.471 4.079 -8.698 1.00 86.31 93 ASN A CA 1
ATOM 782 C C . ASN A 1 93 ? -7.261 3.226 -7.425 1.00 86.31 93 ASN A C 1
ATOM 784 O O . ASN A 1 93 ? -8.232 2.924 -6.723 1.00 86.31 93 ASN A O 1
ATOM 788 N N . PRO A 1 94 ? -6.009 2.883 -7.065 1.00 84.25 94 PRO A N 1
ATOM 789 C CA . PRO A 1 94 ? -5.716 2.038 -5.905 1.00 84.25 94 PRO A CA 1
ATOM 790 C C . PRO A 1 94 ? -6.202 2.620 -4.571 1.00 84.25 94 PRO A C 1
ATOM 792 O O . PRO A 1 94 ? -6.512 1.865 -3.650 1.00 84.25 94 PRO A O 1
ATOM 795 N N . LEU A 1 95 ? -6.271 3.949 -4.434 1.00 88.81 95 LEU A N 1
ATOM 796 C CA . LEU A 1 95 ? -6.804 4.572 -3.220 1.00 88.81 95 LEU A CA 1
ATOM 797 C C . LEU A 1 95 ? -8.318 4.390 -3.120 1.00 88.81 95 LEU A C 1
ATOM 799 O O . LEU A 1 95 ? -8.820 4.159 -2.023 1.00 88.81 95 LEU A O 1
ATOM 803 N N . ASP A 1 96 ? -9.033 4.420 -4.244 1.00 91.19 96 ASP A N 1
ATOM 804 C CA . ASP A 1 96 ? -10.473 4.160 -4.262 1.00 91.19 96 ASP A CA 1
ATOM 805 C C . ASP A 1 96 ? -10.761 2.691 -3.939 1.00 91.19 96 ASP A C 1
ATOM 807 O O . ASP A 1 96 ? -11.654 2.396 -3.145 1.00 91.19 96 ASP A O 1
ATOM 811 N N . GLU A 1 97 ? -9.969 1.758 -4.477 1.00 87.94 97 GLU A N 1
ATOM 812 C CA . GLU A 1 97 ? -10.042 0.336 -4.113 1.00 87.94 97 GLU A CA 1
ATOM 813 C C . GLU A 1 97 ? -9.803 0.119 -2.614 1.00 87.94 97 GLU A C 1
ATOM 815 O O . GLU A 1 97 ? -10.561 -0.592 -1.949 1.00 87.94 97 GLU A O 1
ATOM 820 N N . PHE A 1 98 ? -8.798 0.786 -2.045 1.00 89.75 98 PHE A N 1
ATOM 821 C CA . PHE A 1 98 ? -8.526 0.695 -0.614 1.00 89.75 98 PHE A CA 1
ATOM 822 C C . PHE A 1 98 ? -9.637 1.340 0.228 1.00 89.75 98 PHE A C 1
ATOM 824 O O . PHE A 1 98 ? -10.044 0.789 1.252 1.00 89.75 98 PHE A O 1
ATOM 831 N N . LYS A 1 99 ? -10.213 2.456 -0.234 1.00 94.69 99 LYS A N 1
ATOM 832 C CA . LYS A 1 99 ? -11.365 3.113 0.400 1.00 94.69 99 LYS A CA 1
ATOM 833 C C . LYS A 1 99 ? -12.597 2.207 0.437 1.00 94.69 99 LYS A C 1
ATOM 835 O O . LYS A 1 99 ? -13.293 2.178 1.454 1.00 94.69 99 LYS A O 1
ATOM 840 N N . LYS A 1 100 ? -12.848 1.429 -0.625 1.00 93.44 100 LYS A N 1
ATOM 841 C CA . LYS A 1 100 ? -13.961 0.459 -0.684 1.00 93.44 100 LYS A CA 1
ATOM 842 C C . LYS A 1 100 ? -13.887 -0.565 0.459 1.00 93.44 100 LYS A C 1
ATOM 844 O O . LYS A 1 100 ? -14.932 -0.928 0.993 1.00 93.44 100 LYS A O 1
ATOM 849 N N . CYS A 1 101 ? -12.690 -0.946 0.919 1.00 93.81 101 CYS A N 1
ATOM 850 C CA . CYS A 1 101 ? -12.525 -1.868 2.052 1.00 93.81 101 CYS A CA 1
ATOM 851 C C . CYS A 1 101 ? -13.146 -1.323 3.352 1.00 93.81 101 CYS A C 1
ATOM 853 O O . CYS A 1 101 ? -13.692 -2.081 4.146 1.00 93.81 101 CYS A O 1
ATOM 855 N N . PHE A 1 102 ? -13.138 -0.003 3.558 1.00 95.62 102 PHE A N 1
ATOM 856 C CA . PHE A 1 102 ? -13.755 0.625 4.733 1.00 95.62 102 PHE A CA 1
ATOM 857 C C . PHE A 1 102 ? -15.281 0.735 4.651 1.00 95.62 102 PHE A C 1
ATOM 859 O O . PHE A 1 102 ? -15.921 1.070 5.644 1.00 95.62 102 PHE A O 1
ATOM 866 N N . SER A 1 103 ? -15.865 0.449 3.484 1.00 93.81 103 SER A N 1
ATOM 867 C CA . SER A 1 103 ? -17.319 0.430 3.282 1.00 93.81 103 SER A CA 1
ATOM 868 C C . SER A 1 103 ? -17.944 -0.936 3.581 1.00 93.81 103 SER A C 1
ATOM 870 O O . SER A 1 103 ? -19.168 -1.053 3.594 1.00 93.81 103 SER A O 1
ATOM 872 N N . VAL A 1 104 ? -17.128 -1.966 3.832 1.00 95.50 104 VAL A N 1
ATOM 873 C 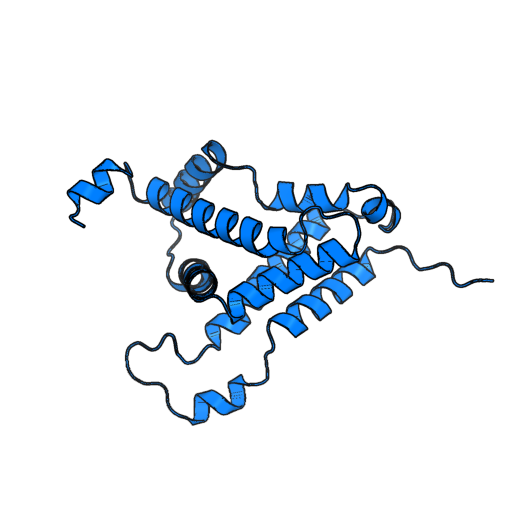CA . VAL A 1 104 ? -17.598 -3.292 4.254 1.00 95.50 104 VAL A CA 1
ATOM 874 C C . VAL A 1 104 ? -18.349 -3.155 5.587 1.00 95.50 104 VAL A C 1
ATOM 876 O O . VAL A 1 104 ? -17.795 -2.540 6.501 1.00 95.50 104 VAL A O 1
ATOM 879 N N . PRO A 1 105 ? -19.579 -3.687 5.739 1.00 95.06 105 PRO A N 1
ATOM 880 C CA . PRO A 1 105 ? -20.434 -3.409 6.898 1.00 95.06 105 PRO A CA 1
ATOM 881 C C . PRO A 1 105 ? -19.777 -3.674 8.258 1.00 95.06 105 PRO A C 1
ATOM 883 O O . PRO A 1 105 ? -19.880 -2.854 9.170 1.00 95.06 105 PRO A O 1
ATOM 886 N N . GLU A 1 106 ? -19.060 -4.785 8.388 1.00 95.44 106 GLU A N 1
ATOM 887 C CA . GLU A 1 106 ? -18.373 -5.198 9.611 1.00 95.44 106 GLU A CA 1
ATOM 888 C C . GLU A 1 106 ? -17.193 -4.275 9.950 1.00 95.44 106 GLU A C 1
ATOM 890 O O . GLU A 1 106 ? -16.883 -4.063 11.122 1.00 95.44 106 GLU A O 1
ATOM 895 N N . ILE A 1 107 ? -16.551 -3.685 8.938 1.00 96.12 107 ILE A N 1
ATOM 896 C CA . ILE A 1 107 ? -15.477 -2.698 9.101 1.00 96.12 107 ILE A CA 1
ATOM 897 C C . ILE A 1 107 ? -16.075 -1.323 9.410 1.00 96.12 107 ILE A C 1
ATOM 899 O O . ILE A 1 107 ? -15.718 -0.707 10.416 1.00 96.12 107 ILE A O 1
ATOM 903 N N . ALA A 1 108 ? -17.030 -0.870 8.597 1.00 95.88 108 ALA A N 1
ATOM 904 C CA . ALA A 1 108 ? -17.725 0.405 8.745 1.00 95.88 108 ALA A CA 1
ATOM 905 C C . ALA A 1 108 ? -18.395 0.527 10.122 1.00 95.88 108 ALA A C 1
ATOM 907 O O . ALA A 1 108 ? -18.317 1.571 10.771 1.00 95.88 108 ALA A O 1
ATOM 908 N N . GLY A 1 109 ? -18.980 -0.567 10.621 1.00 95.25 109 GLY A N 1
ATOM 909 C CA . GLY A 1 109 ? -19.587 -0.645 11.947 1.00 95.25 109 GLY A CA 1
ATOM 910 C C . GLY A 1 109 ? -18.618 -0.351 13.099 1.00 95.25 109 GLY A C 1
ATOM 911 O O . GLY A 1 109 ? -19.066 0.089 14.162 1.00 95.25 109 GLY A O 1
ATOM 912 N N . ARG A 1 110 ? -17.304 -0.521 12.892 1.00 95.88 110 ARG A N 1
ATOM 913 C CA . ARG A 1 110 ? -16.253 -0.259 13.890 1.00 95.88 110 ARG A CA 1
ATOM 914 C C . ARG A 1 110 ? -15.665 1.154 13.817 1.00 95.88 110 ARG A C 1
ATOM 916 O O . ARG A 1 110 ? -15.013 1.570 14.773 1.00 95.88 110 ARG A O 1
ATOM 923 N N . LEU A 1 111 ? -15.885 1.900 12.734 1.00 96.81 111 LEU A N 1
ATOM 924 C CA . LEU A 1 111 ? -15.356 3.259 12.560 1.00 96.81 111 LEU A CA 1
ATOM 925 C C . LEU A 1 111 ? -16.209 4.297 13.297 1.00 96.81 111 LEU A C 1
ATOM 927 O O . LEU A 1 111 ? -17.427 4.154 13.411 1.00 96.81 111 LEU A O 1
ATOM 931 N N . LYS A 1 112 ? -15.596 5.380 13.782 1.00 96.56 112 LYS A N 1
ATOM 932 C CA . LYS A 1 112 ? -16.347 6.523 14.322 1.00 96.56 112 LYS A CA 1
ATOM 933 C C . LYS A 1 112 ? -17.232 7.140 13.222 1.00 96.56 112 LYS A C 1
ATOM 935 O O . LYS A 1 112 ? -16.770 7.219 12.082 1.00 96.56 112 LYS A O 1
ATOM 940 N N . PRO A 1 113 ? -18.459 7.607 13.531 1.00 92.31 113 PRO A N 1
ATOM 941 C CA . PRO A 1 113 ? -19.390 8.129 12.521 1.00 92.31 113 PRO A CA 1
ATOM 942 C C . PRO A 1 113 ? -18.869 9.320 11.703 1.00 92.31 113 PRO A C 1
ATOM 944 O O . PRO A 1 113 ? -19.301 9.522 10.575 1.00 92.31 113 PRO A O 1
ATOM 947 N N . ASP A 1 114 ? -17.953 10.106 12.265 1.00 93.81 114 ASP A N 1
ATOM 948 C CA . ASP A 1 114 ? -17.345 11.300 11.670 1.00 93.81 114 ASP A CA 1
ATOM 949 C C . ASP A 1 114 ? -15.988 11.022 10.998 1.00 93.81 114 ASP A C 1
ATOM 951 O O . ASP A 1 114 ? -15.282 11.952 10.601 1.00 93.81 114 ASP A O 1
ATOM 955 N N . THR A 1 115 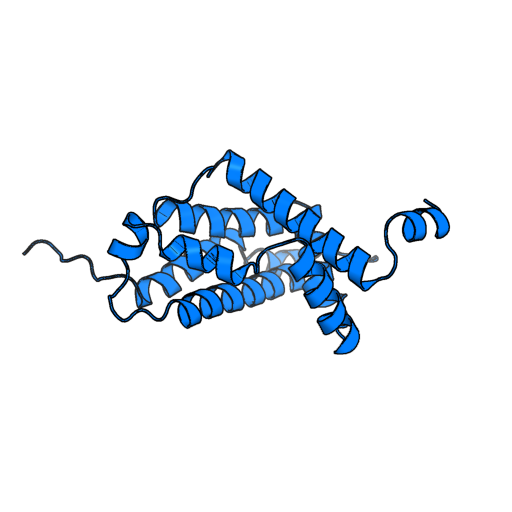? -15.605 9.748 10.855 1.00 96.25 115 THR A N 1
ATOM 956 C CA . THR A 1 115 ? -14.339 9.367 10.219 1.00 96.25 115 THR A CA 1
ATOM 957 C C . THR A 1 115 ? -14.309 9.833 8.764 1.00 96.25 115 THR A C 1
ATOM 959 O O . THR A 1 115 ? -15.056 9.342 7.918 1.00 96.25 115 THR A O 1
ATOM 962 N N . ASN A 1 116 ? -13.383 10.737 8.444 1.00 96.44 116 ASN A N 1
ATOM 963 C CA . ASN A 1 116 ? -13.101 11.118 7.065 1.00 96.44 116 ASN A CA 1
ATOM 964 C C . ASN A 1 116 ? -12.285 10.010 6.375 1.00 96.44 116 ASN A C 1
ATOM 966 O O . ASN A 1 116 ? -11.077 9.884 6.592 1.00 96.44 116 ASN A O 1
ATOM 970 N N . LEU A 1 117 ? -12.955 9.212 5.539 1.00 96.06 117 LEU A N 1
ATOM 971 C CA . LEU A 1 117 ? -12.336 8.081 4.843 1.00 96.06 117 LEU A CA 1
ATOM 972 C C . LEU A 1 117 ? -11.243 8.501 3.853 1.00 96.06 117 LEU A C 1
ATOM 974 O O . LEU A 1 117 ? -10.260 7.779 3.716 1.00 96.06 117 LEU A O 1
ATOM 978 N N . ASP A 1 118 ? -11.377 9.657 3.198 1.00 95.75 118 ASP A N 1
ATOM 979 C CA . ASP A 1 118 ? -10.350 10.159 2.275 1.00 95.75 118 ASP A CA 1
ATOM 980 C C . ASP A 1 118 ? -9.052 10.463 3.022 1.00 95.75 118 ASP A C 1
ATOM 982 O O . ASP A 1 118 ? -7.970 10.027 2.625 1.00 95.75 118 ASP A O 1
ATOM 986 N N . GLN A 1 119 ? -9.165 11.135 4.170 1.00 96.56 119 GLN A N 1
ATOM 987 C CA . GLN A 1 119 ? -8.012 11.430 5.012 1.00 96.56 119 GLN A CA 1
ATOM 988 C C . GLN A 1 119 ? -7.402 10.158 5.614 1.00 96.56 119 GLN A C 1
ATOM 990 O O . GLN A 1 119 ? -6.177 10.052 5.692 1.00 96.56 119 GLN A O 1
ATOM 995 N N . LEU A 1 120 ? -8.224 9.189 6.031 1.00 96.81 120 LEU A N 1
ATOM 996 C CA . LEU A 1 120 ? -7.753 7.912 6.573 1.00 96.81 120 LEU A CA 1
ATOM 997 C C . LEU A 1 120 ? -6.927 7.136 5.539 1.00 96.81 120 LEU A C 1
ATOM 999 O O . LEU A 1 120 ? -5.788 6.754 5.816 1.00 96.81 120 LEU A O 1
ATOM 1003 N N . VAL A 1 121 ? -7.477 6.953 4.337 1.00 96.62 121 VAL A N 1
ATOM 1004 C CA . VAL A 1 121 ? -6.818 6.247 3.230 1.00 96.62 121 VAL A CA 1
ATOM 1005 C C . VAL A 1 121 ? -5.523 6.946 2.831 1.00 96.62 121 VAL A C 1
ATOM 1007 O O . VAL A 1 121 ? -4.490 6.287 2.701 1.00 96.62 121 VAL A O 1
ATOM 1010 N N . LEU A 1 122 ? -5.535 8.277 2.717 1.00 96.44 122 LEU A N 1
ATOM 1011 C CA . LEU A 1 122 ? -4.333 9.046 2.398 1.00 96.44 122 LEU A CA 1
ATOM 1012 C C . LEU A 1 122 ? -3.265 8.927 3.494 1.00 96.44 122 LEU A C 1
ATOM 1014 O O . LEU A 1 122 ? -2.080 8.808 3.189 1.00 96.44 122 LEU A O 1
ATOM 1018 N N . THR A 1 123 ? -3.672 8.914 4.764 1.00 97.69 123 THR A N 1
ATOM 1019 C CA . THR A 1 123 ? -2.757 8.753 5.905 1.00 97.69 123 THR A CA 1
ATOM 1020 C C . THR A 1 123 ? -2.088 7.380 5.882 1.00 97.69 123 THR A C 1
ATOM 1022 O O . THR A 1 123 ? -0.868 7.288 6.018 1.00 97.69 123 THR A O 1
ATOM 1025 N N . LEU A 1 124 ? -2.858 6.315 5.645 1.00 97.06 124 LEU A N 1
ATOM 1026 C CA . LEU A 1 124 ? -2.331 4.956 5.503 1.00 97.06 124 LEU A CA 1
ATOM 1027 C C . LEU A 1 124 ? -1.410 4.823 4.282 1.00 97.06 124 LEU A C 1
ATOM 1029 O O . LEU A 1 124 ? -0.352 4.204 4.386 1.00 97.06 124 LEU A O 1
ATOM 1033 N N . ALA A 1 125 ? -1.760 5.441 3.152 1.00 95.00 125 ALA A N 1
ATOM 1034 C CA . ALA A 1 125 ? -0.926 5.448 1.952 1.00 95.00 125 ALA A CA 1
ATOM 1035 C C . ALA A 1 125 ? 0.394 6.210 2.167 1.00 95.00 125 ALA A C 1
ATOM 1037 O O . ALA A 1 125 ? 1.461 5.723 1.797 1.00 95.00 125 ALA A O 1
ATOM 1038 N N . ALA A 1 126 ? 0.354 7.379 2.811 1.00 96.38 126 ALA A N 1
ATOM 1039 C CA . ALA A 1 126 ? 1.552 8.145 3.149 1.00 96.38 126 ALA A CA 1
ATOM 1040 C C . ALA A 1 126 ? 2.453 7.383 4.133 1.00 96.38 126 ALA A C 1
ATOM 1042 O O . ALA A 1 126 ? 3.672 7.336 3.946 1.00 96.38 126 ALA A O 1
ATOM 1043 N N . PHE A 1 127 ? 1.855 6.739 5.141 1.00 96.88 127 PHE A N 1
ATOM 1044 C CA . PHE A 1 127 ? 2.564 5.857 6.064 1.00 96.88 127 PHE A CA 1
ATOM 10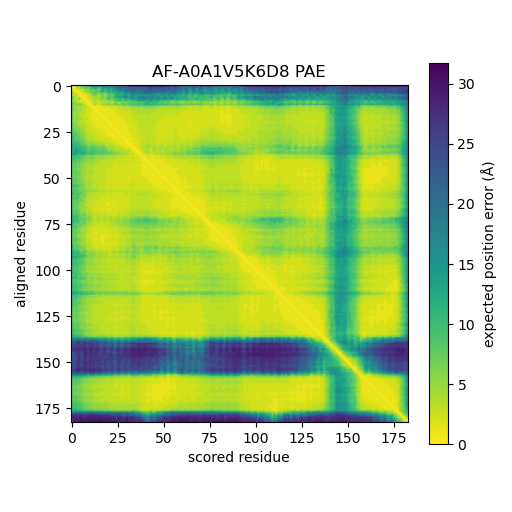45 C C . PHE A 1 127 ? 3.230 4.690 5.323 1.00 96.88 127 PHE A C 1
ATOM 1047 O O . PHE A 1 127 ? 4.424 4.459 5.506 1.00 96.88 127 PHE A O 1
ATOM 1054 N N . TRP A 1 128 ? 2.495 4.014 4.435 1.00 95.12 128 TRP A N 1
ATOM 1055 C CA . TRP A 1 128 ? 3.016 2.944 3.585 1.00 95.12 128 TRP A CA 1
ATOM 1056 C C . TRP A 1 128 ? 4.229 3.401 2.767 1.00 95.12 128 TRP A C 1
ATOM 1058 O O . TRP A 1 128 ? 5.295 2.792 2.849 1.00 95.12 128 TRP A O 1
ATOM 1068 N N . VAL A 1 129 ? 4.104 4.514 2.037 1.00 93.00 129 VAL A N 1
ATOM 1069 C CA . VAL A 1 129 ? 5.192 5.064 1.212 1.00 93.00 129 VAL A CA 1
ATOM 1070 C C . VAL A 1 129 ? 6.418 5.397 2.063 1.00 93.00 129 VAL A C 1
ATOM 1072 O O . VAL A 1 129 ? 7.538 5.038 1.695 1.00 93.00 129 VAL A O 1
ATOM 1075 N N . GLY A 1 130 ? 6.230 6.064 3.206 1.00 92.31 130 GLY A N 1
ATOM 1076 C CA . GLY A 1 130 ? 7.323 6.405 4.117 1.00 92.31 130 GLY A CA 1
ATOM 1077 C C . GLY A 1 130 ? 8.028 5.163 4.660 1.00 92.31 130 GLY A C 1
ATOM 1078 O O . GLY A 1 130 ? 9.254 5.068 4.608 1.00 92.31 130 GLY A O 1
ATOM 1079 N N . MET A 1 131 ? 7.252 4.178 5.107 1.00 93.31 131 MET A N 1
ATOM 1080 C CA . MET A 1 131 ? 7.747 2.907 5.623 1.00 93.31 131 MET A CA 1
ATOM 1081 C C . MET A 1 131 ? 8.537 2.123 4.562 1.00 93.31 131 MET A C 1
ATOM 1083 O O . MET A 1 131 ? 9.652 1.675 4.842 1.00 93.31 131 MET A O 1
ATOM 1087 N N . CYS A 1 132 ? 8.015 2.000 3.338 1.00 91.19 132 CYS A N 1
ATOM 1088 C CA . CYS A 1 132 ? 8.718 1.346 2.234 1.00 91.19 132 CYS A CA 1
ATOM 1089 C C . CYS A 1 132 ? 10.030 2.061 1.903 1.00 91.19 132 CYS A C 1
ATOM 1091 O O . CYS A 1 132 ? 11.062 1.403 1.802 1.00 91.19 132 CYS A O 1
ATOM 1093 N N . LYS A 1 133 ? 10.033 3.397 1.806 1.00 89.31 133 LYS A N 1
ATOM 1094 C CA . LYS A 1 133 ? 11.266 4.167 1.577 1.00 89.31 133 LYS A CA 1
ATOM 1095 C C . LYS A 1 133 ? 12.292 3.937 2.688 1.00 89.31 133 LYS A C 1
ATOM 1097 O O . LYS A 1 133 ? 13.455 3.670 2.403 1.00 89.31 133 LYS A O 1
ATOM 1102 N N . MET A 1 134 ? 11.873 3.962 3.952 1.00 87.50 134 MET A N 1
ATOM 1103 C CA . MET A 1 134 ? 12.775 3.696 5.077 1.00 87.50 134 MET A CA 1
ATOM 1104 C C . MET A 1 134 ? 13.390 2.294 5.025 1.00 87.50 134 MET A C 1
ATOM 1106 O O . MET A 1 134 ? 14.587 2.159 5.266 1.00 87.50 134 MET A O 1
ATOM 1110 N N . PHE A 1 135 ? 12.603 1.266 4.699 1.00 87.62 135 PHE A N 1
ATOM 1111 C CA . PHE A 1 135 ? 13.102 -0.103 4.551 1.00 87.62 135 PHE A CA 1
ATOM 1112 C C . PHE A 1 135 ? 14.056 -0.247 3.361 1.00 87.62 135 PHE A C 1
ATOM 1114 O O . PHE A 1 135 ? 15.147 -0.797 3.486 1.00 87.62 135 PHE A O 1
ATOM 1121 N N . LEU A 1 136 ? 13.661 0.270 2.199 1.00 87.00 136 LEU A N 1
ATOM 1122 C CA . LEU A 1 136 ? 14.395 0.102 0.947 1.00 87.00 136 LEU A CA 1
ATOM 1123 C C . LEU A 1 136 ? 15.704 0.890 0.930 1.00 87.00 136 LEU A C 1
ATOM 1125 O O . LEU A 1 136 ? 16.713 0.365 0.471 1.00 87.00 136 LEU A O 1
ATOM 1129 N N . GLY A 1 137 ? 15.721 2.099 1.499 1.00 80.56 137 GLY A N 1
ATOM 1130 C CA . GLY A 1 137 ? 16.951 2.871 1.698 1.00 80.56 137 GLY A CA 1
ATOM 1131 C C . GLY A 1 137 ? 17.937 2.224 2.680 1.00 80.56 137 GLY A C 1
ATOM 1132 O O . GLY A 1 137 ? 19.074 2.672 2.789 1.00 80.56 137 GLY A O 1
ATOM 1133 N N . ARG A 1 138 ? 17.506 1.177 3.395 1.00 68.25 138 ARG A N 1
ATOM 1134 C CA . ARG A 1 138 ? 18.284 0.415 4.376 1.00 68.25 138 ARG A CA 1
ATOM 1135 C C . ARG A 1 138 ? 18.618 -1.004 3.918 1.00 68.25 138 ARG A C 1
ATOM 1137 O O . ARG A 1 138 ? 19.226 -1.730 4.684 1.00 68.25 138 ARG A O 1
ATOM 1144 N N . CYS A 1 139 ? 18.227 -1.449 2.728 1.00 59.31 139 CYS A N 1
ATOM 1145 C CA . CYS A 1 139 ? 18.509 -2.818 2.292 1.00 59.31 139 CYS A CA 1
ATOM 1146 C C . CYS A 1 139 ? 19.933 -2.891 1.694 1.00 59.31 139 CYS A C 1
ATOM 1148 O O . CYS A 1 139 ? 20.116 -2.443 0.556 1.00 59.31 139 CYS A O 1
ATOM 1150 N N . PRO A 1 140 ? 20.949 -3.432 2.407 1.00 51.81 140 PRO A N 1
ATOM 1151 C CA . PRO A 1 140 ? 22.289 -3.593 1.858 1.00 51.81 140 PRO A CA 1
ATOM 1152 C C . PRO A 1 140 ? 22.256 -4.847 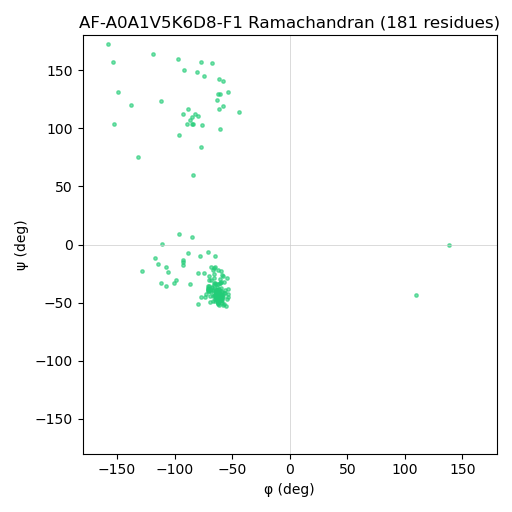0.982 1.00 51.81 140 PRO A C 1
ATOM 1154 O O . PRO A 1 140 ? 22.032 -5.952 1.471 1.00 51.81 140 PRO A O 1
ATOM 1157 N N . GLY A 1 141 ? 22.365 -4.683 -0.334 1.00 49.06 141 GLY A N 1
ATOM 1158 C CA . GLY A 1 141 ? 22.223 -5.805 -1.270 1.00 49.06 141 GLY A CA 1
ATOM 1159 C C . GLY A 1 141 ? 21.429 -5.501 -2.535 1.00 49.06 141 GLY A C 1
ATOM 1160 O O . GLY A 1 141 ? 21.344 -6.353 -3.417 1.00 49.06 141 GLY A O 1
ATOM 1161 N N . ILE A 1 142 ? 20.926 -4.274 -2.704 1.00 50.06 142 ILE A N 1
ATOM 1162 C CA . ILE A 1 142 ? 20.847 -3.693 -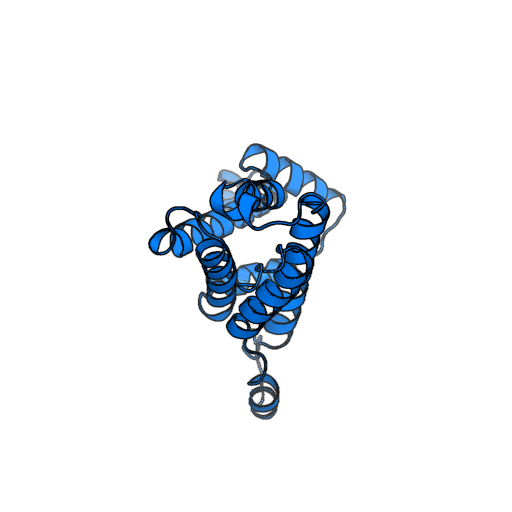4.055 1.00 50.06 142 ILE A CA 1
ATOM 1163 C C . ILE A 1 142 ? 22.220 -3.082 -4.346 1.00 50.06 142 ILE A C 1
ATOM 1165 O O . ILE A 1 142 ? 22.387 -1.877 -4.486 1.00 50.06 142 ILE A O 1
ATOM 1169 N N . ASP A 1 143 ? 23.233 -3.937 -4.309 1.00 47.16 143 ASP A N 1
ATOM 1170 C CA . ASP A 1 143 ? 24.615 -3.545 -4.476 1.00 47.16 143 ASP A CA 1
ATOM 1171 C C . ASP A 1 143 ? 24.988 -3.687 -5.951 1.00 47.16 143 ASP A C 1
ATOM 1173 O O . ASP A 1 143 ? 25.051 -4.789 -6.501 1.00 47.16 143 ASP A O 1
ATOM 1177 N N . PHE A 1 144 ? 25.238 -2.552 -6.600 1.00 48.50 144 PHE A N 1
ATOM 1178 C CA . PHE A 1 144 ? 26.245 -2.514 -7.646 1.00 48.50 144 PHE A CA 1
ATOM 1179 C C . PHE A 1 144 ? 27.614 -2.479 -6.943 1.00 48.50 144 PHE A C 1
ATOM 1181 O O . PHE A 1 144 ? 28.195 -1.413 -6.774 1.00 48.50 144 PHE A O 1
ATOM 1188 N N . GLY A 1 145 ? 28.143 -3.645 -6.565 1.00 37.78 145 GLY A N 1
ATOM 1189 C CA . GLY A 1 145 ? 29.586 -3.853 -6.428 1.00 37.78 145 GLY A CA 1
ATOM 1190 C C . GLY A 1 145 ? 30.204 -4.024 -5.037 1.00 37.78 145 GLY A C 1
ATOM 1191 O O . GLY A 1 145 ? 31.054 -4.901 -4.944 1.00 37.78 145 GLY A O 1
ATOM 1192 N N . HIS A 1 146 ? 29.872 -3.258 -3.991 1.00 47.34 146 HIS A N 1
ATOM 1193 C CA . HIS A 1 146 ? 30.542 -3.389 -2.681 1.00 47.34 146 HIS A CA 1
ATOM 1194 C C . HIS A 1 146 ? 29.699 -2.970 -1.449 1.00 47.34 146 HIS A C 1
ATOM 1196 O O . HIS A 1 146 ? 29.644 -1.789 -1.104 1.00 47.34 146 HIS A O 1
ATOM 1202 N N . SER A 1 147 ? 29.176 -3.928 -0.676 1.00 48.41 147 SER A N 1
ATOM 1203 C CA . SER A 1 147 ? 28.646 -3.698 0.681 1.00 48.41 147 SER A CA 1
ATOM 1204 C C . SER A 1 147 ? 29.517 -4.363 1.760 1.00 48.41 147 SER A C 1
ATOM 1206 O O . SER A 1 147 ? 29.723 -5.575 1.722 1.00 48.41 147 SER A O 1
ATOM 1208 N N . ASN A 1 148 ? 29.999 -3.577 2.737 1.00 47.94 148 ASN A N 1
ATOM 1209 C CA . ASN A 1 148 ? 30.834 -4.027 3.866 1.00 47.94 148 ASN A CA 1
ATOM 1210 C C . ASN A 1 148 ? 30.001 -4.409 5.111 1.00 47.94 148 ASN A C 1
ATOM 1212 O O . ASN A 1 148 ? 28.970 -3.801 5.393 1.00 47.94 148 ASN A O 1
ATOM 1216 N N . GLU A 1 149 ? 30.518 -5.349 5.912 1.00 47.28 149 GLU A N 1
ATOM 1217 C CA . GLU A 1 149 ? 29.862 -6.011 7.062 1.00 47.28 149 GLU A CA 1
ATOM 1218 C C . GLU A 1 149 ? 29.295 -5.071 8.150 1.00 47.28 149 GLU A C 1
ATOM 1220 O O . GLU A 1 149 ? 28.269 -5.375 8.755 1.00 47.28 149 GLU A O 1
ATOM 1225 N N . ALA A 1 150 ? 29.865 -3.878 8.353 1.00 46.16 150 ALA A N 1
ATOM 1226 C CA . ALA A 1 150 ? 29.352 -2.894 9.319 1.00 46.16 150 ALA A CA 1
ATOM 1227 C C . ALA A 1 150 ? 27.989 -2.286 8.916 1.00 46.16 150 ALA A C 1
ATOM 1229 O O . ALA A 1 150 ? 27.263 -1.764 9.764 1.00 46.16 150 ALA A O 1
ATOM 1230 N N . GLN A 1 151 ? 27.612 -2.378 7.633 1.00 49.00 151 GLN A N 1
ATOM 1231 C CA . GLN A 1 151 ? 26.282 -2.007 7.147 1.00 49.00 151 GLN A CA 1
ATOM 1232 C C . GLN A 1 151 ? 25.246 -3.131 7.295 1.00 49.00 151 GLN A C 1
ATOM 1234 O O . GLN A 1 151 ? 24.133 -3.012 6.808 1.00 49.00 151 GLN A O 1
ATOM 1239 N N . ILE A 1 152 ? 25.569 -4.244 7.944 1.00 49.75 152 ILE A N 1
ATOM 1240 C CA . ILE A 1 152 ? 24.609 -5.335 8.151 1.00 49.75 152 ILE A CA 1
ATOM 1241 C C . ILE A 1 152 ? 24.036 -5.276 9.580 1.00 49.75 152 ILE A C 1
ATOM 1243 O O . ILE A 1 152 ? 22.848 -5.524 9.785 1.00 49.75 152 ILE A O 1
ATOM 1247 N N . GLU A 1 153 ? 24.825 -4.830 10.566 1.00 43.44 153 GLU A N 1
ATOM 1248 C CA . GLU A 1 153 ? 24.434 -4.823 11.986 1.00 43.44 153 GLU A CA 1
ATOM 1249 C C . GLU A 1 153 ? 23.470 -3.690 12.389 1.00 43.44 153 GLU A C 1
ATOM 1251 O O . GLU A 1 153 ? 22.456 -3.966 13.032 1.00 43.44 153 GLU A O 1
ATOM 1256 N N . LEU A 1 154 ? 23.693 -2.436 11.963 1.00 45.94 154 LEU A N 1
ATOM 1257 C CA . LEU A 1 154 ? 22.786 -1.303 12.267 1.00 45.94 154 LEU A CA 1
ATOM 1258 C C . LEU A 1 154 ? 21.404 -1.456 11.583 1.00 45.94 154 LEU A C 1
ATOM 1260 O O . LEU A 1 154 ? 20.400 -0.878 12.007 1.00 45.94 154 LEU A O 1
ATOM 1264 N N . PHE A 1 155 ? 21.359 -2.263 10.524 1.00 50.94 155 PHE A N 1
ATOM 1265 C CA . PHE A 1 155 ? 20.247 -2.411 9.589 1.00 50.94 155 PHE A CA 1
ATOM 1266 C C . PHE A 1 155 ? 19.277 -3.540 9.977 1.00 50.94 155 PHE A C 1
ATOM 1268 O O . PHE A 1 155 ? 18.141 -3.563 9.507 1.00 50.94 155 PHE A O 1
ATOM 1275 N N . SER A 1 156 ? 19.680 -4.411 10.907 1.00 53.09 156 SER A N 1
ATOM 1276 C CA . SER A 1 156 ? 18.901 -5.554 11.408 1.00 53.09 156 SER A CA 1
ATOM 1277 C C . SER A 1 156 ? 17.691 -5.187 12.289 1.00 53.09 156 SER A C 1
ATOM 1279 O O . SER A 1 156 ? 16.900 -6.056 12.647 1.00 53.09 156 SER A O 1
ATOM 1281 N N . SER A 1 157 ? 17.518 -3.907 12.641 1.00 60.62 157 SER A N 1
ATOM 1282 C CA . SER A 1 157 ? 16.507 -3.456 13.611 1.00 60.62 157 SER A CA 1
ATOM 1283 C C . SER A 1 157 ? 15.161 -3.028 13.009 1.00 60.62 157 SER A C 1
ATOM 1285 O O . SER A 1 157 ? 14.175 -2.932 13.743 1.00 60.62 157 SER A O 1
ATOM 1287 N N . PHE A 1 158 ? 15.092 -2.748 11.700 1.00 71.69 158 PHE A N 1
ATOM 1288 C CA . PHE A 1 158 ? 13.855 -2.296 11.054 1.00 71.69 158 PHE A CA 1
ATOM 1289 C C . PHE A 1 158 ? 13.115 -3.462 10.397 1.00 71.69 158 PHE A C 1
ATOM 1291 O O . PHE A 1 158 ? 13.371 -3.825 9.251 1.00 71.69 158 PHE A O 1
ATOM 1298 N N . ASP A 1 159 ? 12.174 -4.030 11.141 1.00 87.00 159 ASP A N 1
ATOM 1299 C CA . ASP A 1 159 ? 11.265 -5.062 10.656 1.00 87.00 159 ASP A CA 1
ATOM 1300 C C . ASP A 1 159 ? 10.060 -4.411 9.961 1.00 87.00 159 ASP A C 1
ATOM 1302 O O . ASP A 1 159 ? 9.149 -3.895 10.612 1.00 87.00 159 ASP A O 1
ATOM 1306 N N . LEU A 1 160 ? 10.065 -4.447 8.625 1.00 89.88 160 LEU A N 1
ATOM 1307 C CA . LEU A 1 160 ? 9.021 -3.862 7.784 1.00 89.88 160 LEU A CA 1
ATOM 1308 C C . LEU A 1 160 ? 7.622 -4.404 8.121 1.00 89.88 160 LEU A C 1
ATOM 1310 O O . LEU A 1 160 ? 6.663 -3.639 8.189 1.00 89.88 160 LEU A O 1
ATOM 1314 N N . THR A 1 161 ? 7.505 -5.708 8.364 1.00 93.44 161 THR A N 1
ATOM 1315 C CA . THR A 1 161 ? 6.230 -6.378 8.650 1.00 93.44 161 THR A CA 1
ATOM 1316 C C . THR A 1 161 ? 5.696 -5.952 10.015 1.00 93.44 161 THR A C 1
ATOM 1318 O O . THR A 1 161 ? 4.518 -5.610 10.154 1.00 93.44 161 THR A O 1
ATOM 1321 N N . ARG A 1 162 ? 6.573 -5.901 11.026 1.00 93.31 162 ARG A N 1
ATOM 1322 C CA . ARG A 1 162 ? 6.221 -5.415 12.365 1.00 93.31 162 ARG A CA 1
ATOM 1323 C C . ARG A 1 162 ? 5.834 -3.939 12.346 1.00 93.31 162 ARG A C 1
ATOM 1325 O O . ARG A 1 162 ? 4.842 -3.572 12.975 1.00 93.31 162 ARG A O 1
ATOM 1332 N N . THR A 1 163 ? 6.587 -3.100 11.634 1.00 94.75 163 THR A N 1
ATOM 1333 C CA . THR A 1 163 ? 6.273 -1.673 11.492 1.00 94.75 163 THR A CA 1
ATOM 1334 C C . THR A 1 163 ? 4.940 -1.470 10.780 1.00 94.75 163 THR A C 1
ATOM 1336 O O . THR A 1 163 ? 4.150 -0.647 11.237 1.00 94.75 163 THR A O 1
ATOM 1339 N N . ALA A 1 164 ? 4.643 -2.253 9.739 1.00 96.81 164 ALA A N 1
ATOM 1340 C CA . ALA A 1 164 ? 3.368 -2.186 9.029 1.00 96.81 164 ALA A CA 1
ATOM 1341 C C . ALA A 1 164 ? 2.187 -2.479 9.955 1.00 96.81 164 ALA A C 1
ATOM 1343 O O . ALA A 1 164 ? 1.239 -1.698 9.999 1.00 96.81 164 ALA A O 1
ATOM 1344 N N . GLY A 1 165 ? 2.273 -3.561 10.735 1.00 97.50 165 GLY A N 1
ATOM 1345 C CA . GLY A 1 165 ? 1.232 -3.924 11.695 1.00 97.50 165 GLY A CA 1
ATOM 1346 C C . GLY A 1 165 ? 1.044 -2.856 12.770 1.00 97.50 165 GLY A C 1
ATOM 1347 O O . GLY A 1 165 ? -0.064 -2.370 12.963 1.00 97.50 165 GLY A O 1
ATOM 1348 N N . ALA A 1 166 ? 2.132 -2.432 13.417 1.00 96.88 166 ALA A N 1
ATOM 1349 C CA . ALA A 1 166 ? 2.069 -1.439 14.489 1.00 96.88 166 ALA A CA 1
ATOM 1350 C C . ALA A 1 166 ? 1.564 -0.069 14.007 1.00 96.88 166 ALA A C 1
ATOM 1352 O O . ALA A 1 166 ? 0.800 0.590 14.709 1.00 96.88 166 ALA A O 1
ATOM 1353 N N . GLY A 1 167 ? 1.979 0.370 12.816 1.00 97.44 167 GLY A N 1
ATOM 1354 C CA . GLY A 1 167 ? 1.521 1.632 12.244 1.00 97.44 167 GLY A CA 1
ATOM 1355 C C . GLY A 1 167 ? 0.064 1.586 11.801 1.00 97.44 167 GLY A C 1
ATOM 1356 O O . GLY A 1 167 ? -0.664 2.542 12.058 1.00 97.44 167 GLY A O 1
ATOM 1357 N N . PHE A 1 168 ? -0.383 0.469 11.216 1.00 98.00 168 PHE A N 1
ATOM 1358 C CA . PHE A 1 168 ? -1.800 0.248 10.933 1.00 98.00 168 PHE A CA 1
ATOM 1359 C C . PHE A 1 168 ? -2.623 0.338 12.222 1.00 98.00 168 PHE A C 1
ATOM 1361 O O . PHE A 1 168 ? -3.547 1.142 12.294 1.00 98.00 168 PHE A O 1
ATOM 1368 N N . ASP A 1 169 ? -2.238 -0.401 13.267 1.00 97.69 169 ASP A N 1
ATOM 1369 C CA . ASP A 1 169 ? -2.942 -0.410 14.555 1.00 97.69 169 ASP A CA 1
ATOM 1370 C C . ASP A 1 169 ? -3.003 0.986 15.184 1.00 97.69 169 ASP A C 1
ATOM 1372 O O . ASP A 1 169 ? -4.056 1.423 15.652 1.00 97.69 169 ASP A O 1
ATOM 1376 N N . LEU A 1 170 ? -1.888 1.722 15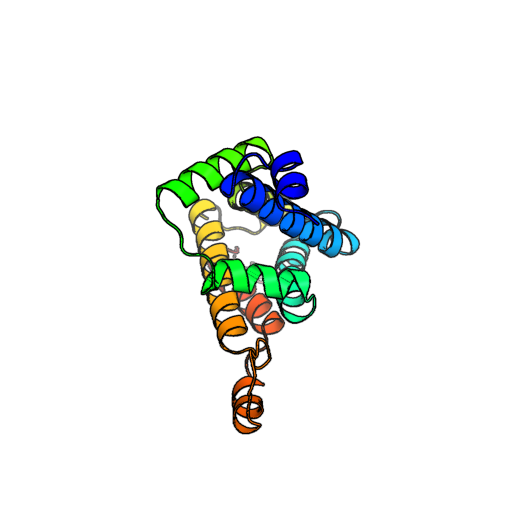.145 1.00 97.88 170 LEU A N 1
ATOM 1377 C CA . LEU A 1 170 ? -1.811 3.083 15.666 1.00 97.88 170 LEU A CA 1
ATOM 1378 C C . LEU A 1 170 ? -2.755 4.028 14.912 1.00 97.88 170 LEU A C 1
ATOM 1380 O O . LEU A 1 170 ? -3.523 4.752 15.545 1.00 97.88 170 LEU A O 1
ATOM 1384 N N . ILE A 1 171 ? -2.734 4.006 13.578 1.00 97.75 171 ILE A N 1
ATOM 1385 C CA . ILE A 1 171 ? -3.609 4.848 12.752 1.00 97.75 171 ILE A CA 1
ATOM 1386 C C . ILE A 1 171 ? -5.077 4.472 12.980 1.00 97.75 171 ILE A C 1
ATOM 1388 O O . ILE A 1 171 ? -5.913 5.350 13.198 1.00 97.75 171 ILE A O 1
ATOM 1392 N N . MET A 1 172 ? -5.393 3.175 13.011 1.00 97.19 172 MET A N 1
ATOM 1393 C CA . MET A 1 172 ? -6.756 2.698 13.227 1.00 97.19 172 MET A CA 1
ATOM 1394 C C . MET A 1 172 ? -7.279 3.038 14.623 1.00 97.19 172 MET A C 1
ATOM 1396 O O . MET A 1 172 ? -8.443 3.411 14.756 1.00 97.19 172 MET A O 1
ATOM 1400 N N . SER A 1 173 ? -6.436 3.025 15.658 1.00 96.12 173 SER A N 1
ATOM 1401 C CA . SER A 1 173 ? -6.840 3.406 17.021 1.00 96.12 173 SER A CA 1
ATOM 1402 C C . SER A 1 173 ? -7.398 4.835 17.114 1.00 96.12 173 SER A C 1
ATOM 1404 O O . SER A 1 173 ? -8.251 5.124 17.956 1.00 96.12 173 SER A O 1
ATOM 1406 N N . ALA A 1 174 ? -6.972 5.730 16.214 1.00 95.75 174 ALA A N 1
ATOM 1407 C CA . ALA A 1 174 ? -7.464 7.100 16.157 1.00 95.75 174 ALA A CA 1
ATOM 1408 C C . ALA A 1 174 ? -8.887 7.204 15.580 1.00 95.75 174 ALA A C 1
ATOM 1410 O O . ALA A 1 174 ? -9.604 8.154 15.905 1.00 95.75 174 ALA A O 1
ATOM 1411 N N . VAL A 1 175 ? -9.321 6.238 14.764 1.00 96.38 175 VAL A N 1
ATOM 1412 C CA . VAL A 1 175 ? -10.591 6.283 14.010 1.00 96.38 175 VAL A CA 1
ATOM 1413 C C . VAL A 1 175 ? -11.589 5.192 14.402 1.00 96.38 175 VAL A C 1
ATOM 1415 O O . VAL A 1 175 ? -12.757 5.268 14.032 1.00 96.38 175 VAL A O 1
ATOM 1418 N N . LEU A 1 176 ? -11.169 4.197 15.180 1.00 95.81 176 LEU A N 1
ATOM 1419 C CA . LEU A 1 176 ? -12.042 3.159 15.719 1.00 95.81 176 LEU A CA 1
ATOM 1420 C C . LEU A 1 176 ? -12.912 3.690 16.867 1.00 95.81 176 LEU A C 1
ATOM 1422 O O . LEU A 1 176 ? -12.482 4.522 17.672 1.00 95.81 176 LEU A O 1
ATOM 1426 N N . LYS A 1 177 ? -14.150 3.194 16.965 1.00 94.81 177 LYS A N 1
ATOM 1427 C CA . LYS A 1 177 ? -14.992 3.393 18.151 1.00 94.81 177 LYS A CA 1
ATOM 1428 C C . LYS A 1 177 ? -14.257 2.829 19.369 1.00 94.81 177 LYS A C 1
ATOM 1430 O O . LYS A 1 177 ? -13.628 1.777 19.278 1.00 94.81 177 LYS A O 1
ATOM 1435 N N . LYS A 1 178 ? -14.348 3.515 20.512 1.00 85.44 178 LYS A N 1
ATOM 1436 C CA . LYS A 1 178 ? -13.934 2.900 21.777 1.00 85.44 178 LYS A CA 1
ATOM 1437 C C . LYS A 1 178 ? -14.841 1.699 22.005 1.00 85.44 178 LYS A C 1
ATOM 1439 O O . LYS A 1 178 ? -16.057 1.845 21.898 1.00 85.44 178 LYS A O 1
ATOM 1444 N N . GLU A 1 179 ? -14.257 0.544 22.290 1.00 72.50 179 GLU A N 1
ATOM 1445 C CA . GLU A 1 179 ? -15.034 -0.570 22.815 1.00 72.50 179 GLU A CA 1
ATOM 1446 C C . GLU A 1 179 ? -15.685 -0.065 24.103 1.00 72.50 179 GLU A C 1
ATOM 1448 O O . GLU A 1 179 ? -15.004 0.445 24.998 1.00 72.50 179 GLU A O 1
ATOM 1453 N N . SER A 1 180 ? -17.017 -0.072 24.135 1.00 55.66 180 SER A N 1
ATOM 1454 C CA . SER A 1 180 ? -17.764 0.116 25.368 1.00 55.66 180 SER A CA 1
ATOM 1455 C C . SER A 1 180 ? -17.347 -1.033 26.271 1.00 55.66 180 SER A C 1
ATOM 1457 O O . SER A 1 180 ? -17.784 -2.161 26.057 1.00 55.66 180 SER A O 1
ATOM 1459 N N . GLY A 1 181 ? -16.425 -0.770 27.197 1.00 47.12 181 GLY A N 1
ATOM 1460 C CA . GLY A 1 181 ? -16.184 -1.689 28.296 1.00 47.12 181 GLY A CA 1
ATOM 1461 C C . GLY A 1 181 ? -17.522 -1.937 28.977 1.00 47.12 181 GLY A C 1
ATOM 1462 O O . GLY A 1 181 ? -18.259 -0.975 29.199 1.00 47.12 181 GLY A O 1
ATOM 1463 N N . ASP A 1 182 ? -17.835 -3.210 29.206 1.00 46.44 182 ASP A N 1
ATOM 1464 C CA . ASP A 1 182 ? -18.979 -3.637 30.005 1.00 46.44 182 ASP A CA 1
ATOM 1465 C C . ASP A 1 182 ? -19.049 -2.777 31.281 1.00 46.44 182 ASP A C 1
ATOM 1467 O O . ASP A 1 182 ? -18.122 -2.797 32.098 1.00 46.44 182 ASP A O 1
ATOM 1471 N N . GLU A 1 183 ? -20.113 -1.973 31.392 1.00 37.91 183 GLU A N 1
ATOM 1472 C CA . GLU A 1 183 ? -20.570 -1.386 32.659 1.00 37.91 183 GLU A CA 1
ATOM 1473 C C . GLU A 1 183 ? -21.236 -2.460 33.525 1.00 37.91 183 GLU A C 1
ATOM 1475 O O . GLU A 1 183 ? -22.015 -3.275 32.974 1.00 37.91 183 GLU A O 1
#

Foldseek 3Di:
DDPVVVCVPAVDPLLVVLVLVVVLVVVLCVVLCVVQVDQQAPVSLLSSQLSLLVCCVPPPSSVVVLCCVQPVDDDDPVSVVSSVVSNVVPDDDVLVVNLVSCVRCNNVVFFDPPDDSSVLSVQLVVQLNVLSCVLSVLDDPVDPPDDDPVSVVVSVPRDSSVSSSVVSVVSVVVTTDPPPDDD

Radius of gyration: 19.0 Å; Cα contacts (8 Å, |Δi|>4): 128; chains: 1; bounding box: 51×33×65 Å

Solvent-accessible surface area (backbone atoms only — not comparable to full-atom values): 10623 Å² total; per-residue (Å²): 138,54,75,68,61,50,53,72,78,28,91,44,70,39,50,47,49,27,51,51,54,49,53,54,49,52,52,51,50,54,65,47,33,76,81,50,77,67,72,58,43,60,65,45,48,48,49,49,56,24,47,54,34,40,36,45,75,71,36,68,66,52,31,50,49,54,43,39,66,73,76,69,58,82,80,47,72,66,55,48,52,50,20,51,53,49,32,62,75,76,44,80,59,67,66,58,59,56,46,53,57,54,66,32,65,66,29,39,72,44,40,38,95,83,58,57,58,68,62,50,48,51,50,53,50,51,50,49,53,51,51,50,50,57,50,57,80,49,52,78,75,85,57,92,83,79,85,62,76,78,62,52,66,80,46,72,74,74,52,56,38,60,49,41,45,53,50,50,52,56,58,44,62,76,40,41,53,76,79,79,71,88,127

Sequence (183 aa):
MTRGAVYWHFDNKPALLAALIDYVHERKKQLVGIWIPDIRTMDDLRLAFVSHARMVAEDVISRRFEFFMSYQMEWSEELLTETHKQLNEIRDNPLDEFKKCFSVPEIAGRLKPDTNLDQLVLTLAAFWVGMCKMFLGRCPGIDFGHSNEAQIELFSSFDLTRTAGAGFDLIMSAVLKKESGDE